Protein AF-A0AAE0FH92-F1 (afdb_monomer_lite)

pLDDT: mean 77.15, std 19.16, range [30.95, 97.44]

Foldseek 3Di:
DVQVPDDDDDPDADGLVVLCVVCVLLLLLLLLLLLCFLPRDDSQWHAPVSLVVLCVQLVLDDPQCHPVNLVVLQLVLLDDDVPDPPPPPPDPDDDDPPPDSGIDGSSSSLSSLLSSLCRSPVVVCVVPSSVSSSCCSPPRRVVGRPPPVVVVLVVLCPDPLNVVLCVVCVVLLCLLQQCLQCVVPVPDPRGQWHALVSQVVLQVLLVLDDPLHHSSNSSSLLSSLVSPVVVPDPDPPPCPDHSIGGSVSVSSSLLVSLCSVPVPPPDRSSRSSNVCCVRSNVSVSCVSVVVPPDD

Secondary structure (DSSP, 8-state):
-TTTS------SS--HHHHHHHTHHHHHHHHHHHHTTTTT--TT-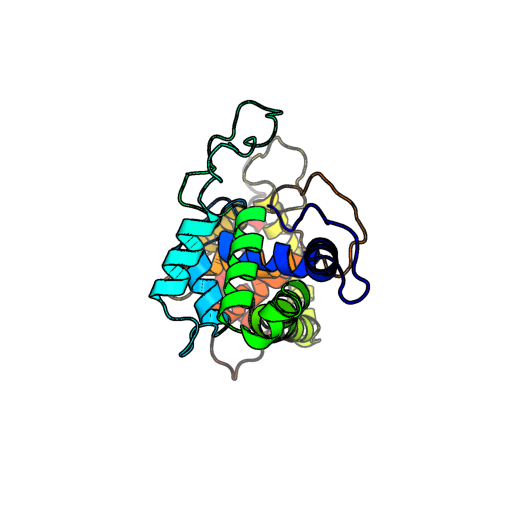B-HHHHHHHHHHTT--SSSS-HHHHHHHHHHHSSPPTT--------SSS------TTSB-HHHHHHHHHHHHHHH-HHHHTT-HHHHHHHIIIIIIHHHTT---HHHHHHHHTSHHHHHHHHHHHHHHHHHHHHHHTSS-TTS-----EEHHHHHHHHHHTT--SSSS-HHHHHHHHHHHHTTSTTS-----TT---SEE-HHHHHHHHHHHHHHH---TTS-HHHHHHHHHHHTTHHHHHHHHHTT---

Sequence (295 aa):
MTWMVGRGDDGVGGSGLECAQKHYKLLQETFRHYAAGPGGGSASTMSSQEFWKLIKDCALIDKKLTNIKVDLIFMEANRDPPGISRPKTPMTSKKEKDNPDSELVPEEYNEALLRIALERYPVIAKKSPAEAFEKLLEDDIEVHACKSNTGIFRAQLLDKGVQGVFRTNRKTLEKIFMYYCNADNPYAGKKTSMNCSAFATLLRDCRIIDGNLSEAVVQNIFVCVQNASEEDDDGDDPNGGEDEMVYTEFMEAIAAVSCYRQANPFISMANRLNHFLRTGMTAISDKVLKGKKGK

Organism: NCBI:txid36881

Radius of gyration: 22.46 Å; chains: 1; bounding box: 62×37×70 Å

Structure (mmCIF, N/CA/C/O backbone):
data_AF-A0AAE0FH92-F1
#
_entry.id   AF-A0AAE0FH92-F1
#
loop_
_atom_site.group_PDB
_atom_site.id
_atom_site.type_symbol
_atom_site.label_atom_id
_atom_site.label_alt_id
_atom_site.label_comp_id
_atom_site.label_asym_id
_atom_site.label_entity_id
_atom_site.label_seq_id
_atom_site.pdbx_PDB_ins_code
_atom_site.Cartn_x
_atom_site.Cartn_y
_atom_site.Cartn_z
_atom_site.occupancy
_atom_site.B_iso_or_equiv
_atom_site.auth_seq_id
_atom_site.auth_comp_id
_atom_site.auth_asym_id
_atom_site.auth_atom_id
_atom_site.pdbx_PDB_model_num
ATOM 1 N N . MET A 1 1 ? 26.892 4.308 -10.443 1.00 41.62 1 MET A N 1
ATOM 2 C CA . MET A 1 1 ? 27.043 5.764 -10.176 1.00 41.62 1 MET A CA 1
ATOM 3 C C . MET A 1 1 ? 27.694 6.597 -11.292 1.00 41.62 1 MET A C 1
ATOM 5 O O . MET A 1 1 ? 27.538 7.810 -11.269 1.00 41.62 1 MET A O 1
ATOM 9 N N . THR A 1 2 ? 28.338 6.019 -12.316 1.00 37.09 2 THR A N 1
ATOM 10 C CA . THR A 1 2 ? 28.967 6.789 -13.421 1.00 37.09 2 THR A CA 1
ATOM 11 C C . THR A 1 2 ? 27.985 7.548 -14.334 1.00 37.09 2 THR A C 1
ATOM 13 O O . THR A 1 2 ? 28.425 8.329 -15.165 1.00 37.09 2 THR A O 1
ATOM 16 N N . TRP A 1 3 ? 26.670 7.335 -14.191 1.00 46.88 3 TRP A N 1
ATOM 17 C CA . TRP A 1 3 ? 25.615 7.994 -14.980 1.00 46.88 3 TRP A CA 1
ATOM 18 C C . TRP A 1 3 ? 24.865 9.106 -14.220 1.00 46.88 3 TRP A C 1
ATOM 20 O O . TRP A 1 3 ? 24.136 9.869 -14.842 1.00 46.88 3 TRP A O 1
ATOM 30 N N . MET A 1 4 ? 25.055 9.220 -12.896 1.00 43.75 4 MET A N 1
ATOM 31 C CA . MET A 1 4 ? 24.523 10.338 -12.093 1.00 43.75 4 MET A CA 1
ATOM 32 C C . MET A 1 4 ? 25.431 11.572 -12.148 1.00 43.75 4 MET A C 1
ATOM 34 O O . MET A 1 4 ? 24.984 12.686 -11.902 1.00 43.75 4 MET A O 1
ATOM 38 N N . VAL A 1 5 ? 26.708 11.387 -12.492 1.00 39.78 5 VAL A N 1
ATOM 39 C CA . VAL A 1 5 ? 27.634 12.490 -12.751 1.00 39.78 5 VAL A CA 1
ATOM 40 C C . VAL A 1 5 ? 27.649 12.703 -14.256 1.00 39.78 5 VAL A C 1
ATOM 42 O O . VAL A 1 5 ? 28.364 12.011 -14.980 1.00 39.78 5 VAL A O 1
ATOM 45 N N . GLY A 1 6 ? 26.795 13.612 -14.725 1.00 36.78 6 GLY A N 1
ATOM 46 C CA . GLY A 1 6 ? 26.722 13.987 -16.130 1.00 36.78 6 GLY A CA 1
ATOM 47 C C . GLY A 1 6 ? 28.110 14.306 -16.683 1.00 36.78 6 GLY A C 1
ATOM 48 O O . GLY A 1 6 ? 28.808 15.188 -16.181 1.00 36.78 6 GLY A O 1
ATOM 49 N N . ARG A 1 7 ? 28.515 13.591 -17.734 1.00 36.31 7 ARG A N 1
ATOM 50 C CA . ARG A 1 7 ? 29.438 14.171 -18.704 1.00 36.31 7 ARG A CA 1
ATOM 51 C C . ARG A 1 7 ? 28.572 14.979 -19.657 1.00 36.31 7 ARG A C 1
ATOM 53 O O . ARG A 1 7 ? 27.704 14.413 -20.309 1.00 36.31 7 ARG A O 1
ATOM 60 N N . GLY A 1 8 ? 28.760 16.295 -19.616 1.00 42.22 8 GLY A N 1
ATOM 61 C CA . GLY A 1 8 ? 28.188 17.211 -20.595 1.00 42.22 8 GLY A CA 1
ATOM 62 C C . GLY A 1 8 ? 28.684 16.903 -22.008 1.00 42.22 8 GLY A C 1
ATOM 63 O O . GLY A 1 8 ? 29.701 16.224 -22.162 1.00 42.22 8 GLY A O 1
ATOM 64 N N . ASP A 1 9 ? 27.948 17.460 -22.973 1.00 43.94 9 ASP A N 1
ATOM 65 C CA . ASP A 1 9 ? 27.942 17.156 -24.412 1.00 43.94 9 ASP A CA 1
ATOM 66 C C . ASP A 1 9 ? 27.430 15.729 -24.664 1.00 43.94 9 ASP A C 1
ATOM 68 O O . ASP A 1 9 ? 28.081 14.752 -24.325 1.00 43.94 9 ASP A O 1
ATOM 72 N N . ASP A 1 10 ? 26.184 15.518 -25.096 1.00 37.28 10 ASP A N 1
ATOM 73 C CA . ASP A 1 10 ? 25.649 15.969 -26.379 1.00 37.28 10 ASP A CA 1
ATOM 74 C C . ASP A 1 10 ? 24.140 16.250 -26.270 1.00 37.28 10 ASP A C 1
ATOM 76 O O . ASP A 1 10 ? 23.383 15.455 -25.714 1.00 37.28 10 ASP A O 1
ATOM 80 N N . GLY A 1 11 ? 23.678 17.379 -26.808 1.00 41.31 11 GLY A N 1
ATOM 81 C CA . GLY A 1 11 ? 22.258 17.728 -26.815 1.00 41.31 11 GLY A CA 1
ATOM 82 C C . GLY A 1 11 ? 21.410 16.686 -27.548 1.00 41.31 11 GLY A C 1
ATOM 83 O O . GLY A 1 11 ? 21.428 16.660 -28.773 1.00 41.31 11 GLY A O 1
ATOM 84 N N . VAL A 1 12 ? 20.703 15.845 -26.783 1.00 41.19 12 VAL A N 1
ATOM 85 C CA . VAL A 1 12 ? 19.377 15.221 -26.993 1.00 41.19 12 VAL A CA 1
ATOM 86 C C . VAL A 1 12 ? 19.222 14.158 -25.889 1.00 41.19 12 VAL A C 1
ATOM 88 O O . VAL A 1 12 ? 19.862 13.113 -25.936 1.00 41.19 12 VAL A O 1
ATOM 91 N N . GLY A 1 13 ? 18.374 14.432 -24.893 1.00 41.78 13 GLY A N 1
ATOM 92 C CA . GLY A 1 13 ? 18.022 13.495 -23.817 1.00 41.78 13 GLY A CA 1
ATOM 93 C C . GLY A 1 13 ? 18.417 14.016 -22.437 1.00 41.78 13 GLY A C 1
ATOM 94 O O . GLY A 1 13 ? 19.596 14.225 -22.166 1.00 41.78 13 GLY A O 1
ATOM 95 N N . GLY A 1 14 ? 17.423 14.246 -21.577 1.00 53.41 14 GLY A N 1
ATOM 96 C CA . GLY A 1 14 ? 17.652 14.640 -20.189 1.00 53.41 14 GLY A CA 1
ATOM 97 C C . GLY A 1 14 ? 18.512 13.618 -19.447 1.00 53.41 14 GLY A C 1
ATOM 98 O O . GLY A 1 14 ? 18.537 12.429 -19.785 1.00 53.41 14 GLY A O 1
ATOM 99 N N . SER A 1 15 ? 19.263 14.075 -18.448 1.00 68.69 15 SER A N 1
ATOM 100 C CA . SER A 1 15 ? 20.107 13.170 -17.665 1.00 68.69 15 SER A CA 1
ATOM 101 C C . SER A 1 15 ? 19.239 12.169 -16.892 1.00 68.69 15 SER A C 1
ATOM 103 O O . SER A 1 15 ? 18.110 12.468 -16.507 1.00 68.69 15 SER A O 1
ATOM 105 N N . GLY A 1 16 ? 19.754 10.969 -16.604 1.00 64.75 16 GLY A N 1
ATOM 106 C CA . GLY A 1 16 ? 19.008 9.994 -15.794 1.00 64.75 16 GLY A CA 1
ATOM 107 C C . GLY A 1 16 ? 18.616 10.527 -14.402 1.00 64.75 16 GLY A C 1
ATOM 108 O O . GLY A 1 16 ? 17.656 10.042 -13.810 1.00 64.75 16 GLY A O 1
ATOM 109 N N . LEU A 1 17 ? 19.320 11.552 -13.907 1.00 69.62 17 LEU A N 1
ATOM 110 C CA . LEU A 1 17 ? 18.981 12.270 -12.681 1.00 69.62 17 LEU A CA 1
ATOM 111 C C . LEU A 1 17 ? 17.703 13.110 -12.836 1.00 69.62 17 LEU A C 1
ATOM 113 O O . LEU A 1 17 ? 16.863 13.093 -11.944 1.00 69.62 17 LEU A O 1
ATOM 117 N N . GLU A 1 18 ? 17.528 13.794 -13.969 1.00 75.88 18 GLU A N 1
ATOM 118 C CA . GLU A 1 18 ? 16.318 14.578 -14.263 1.00 75.88 18 GLU A CA 1
ATOM 119 C C . GLU A 1 18 ? 15.088 13.670 -14.365 1.00 75.88 18 GLU A C 1
ATOM 121 O O . GLU A 1 18 ? 14.038 13.990 -13.814 1.00 75.88 18 GLU A O 1
ATOM 126 N N . CYS A 1 19 ? 15.231 12.494 -14.987 1.00 79.50 19 CYS A N 1
ATOM 127 C CA . CYS A 1 19 ? 14.171 11.484 -15.021 1.00 79.50 19 CYS A CA 1
ATOM 128 C C . CYS A 1 19 ? 13.810 10.991 -13.609 1.00 79.50 19 CYS A C 1
ATOM 130 O O . CYS A 1 19 ? 12.634 10.920 -13.259 1.00 79.50 19 CYS A O 1
ATOM 132 N N . ALA A 1 20 ? 14.805 10.667 -12.776 1.00 77.62 20 ALA A N 1
ATOM 133 C CA . ALA A 1 20 ? 14.556 10.228 -11.403 1.00 77.62 20 ALA A CA 1
ATOM 134 C C . ALA A 1 20 ? 13.891 11.326 -10.553 1.00 77.62 20 ALA A C 1
ATOM 136 O O . ALA A 1 20 ? 13.015 11.028 -9.749 1.00 77.62 20 ALA A O 1
ATOM 137 N N . GLN A 1 21 ? 14.263 12.594 -10.758 1.00 80.31 21 GLN A N 1
ATOM 138 C CA . GLN A 1 21 ? 13.626 13.740 -10.104 1.00 80.31 21 GLN A CA 1
ATOM 139 C C . GLN A 1 21 ? 12.177 13.927 -10.564 1.00 80.31 21 GLN A C 1
ATOM 141 O O . GLN A 1 21 ? 11.297 14.107 -9.725 1.00 80.31 21 GLN A O 1
ATOM 146 N N . LYS A 1 22 ? 11.913 13.832 -11.874 1.00 86.19 22 LYS A N 1
ATOM 147 C CA . LYS A 1 22 ? 10.559 13.927 -12.444 1.00 86.19 22 LYS A CA 1
ATOM 148 C C . LYS A 1 22 ? 9.612 12.891 -11.827 1.00 86.19 22 LYS A C 1
ATOM 150 O O . LYS A 1 22 ? 8.471 13.220 -11.524 1.00 86.19 22 LYS A O 1
ATOM 155 N N . HIS A 1 23 ? 10.091 11.666 -11.609 1.00 87.19 23 HIS A N 1
ATOM 156 C CA . HIS A 1 23 ? 9.297 10.555 -11.072 1.00 87.19 23 HIS A CA 1
ATOM 157 C C . HIS A 1 23 ? 9.580 10.254 -9.590 1.00 87.19 23 HIS A C 1
ATOM 159 O O . HIS A 1 23 ? 9.289 9.154 -9.120 1.00 87.19 23 HIS A O 1
ATOM 165 N N . TYR A 1 24 ? 10.135 11.212 -8.839 1.00 84.44 24 TYR A N 1
ATOM 166 C CA . TYR A 1 24 ? 10.575 10.993 -7.458 1.00 84.44 24 TYR A CA 1
ATOM 167 C C . TYR A 1 24 ? 9.458 10.449 -6.554 1.00 84.44 24 TYR A C 1
ATOM 169 O O . TYR A 1 24 ? 9.681 9.472 -5.842 1.00 84.44 24 TYR A O 1
ATOM 177 N N . LYS A 1 25 ? 8.247 11.023 -6.643 1.00 80.06 25 LYS A N 1
ATOM 178 C CA . LYS A 1 25 ? 7.082 10.577 -5.858 1.00 80.06 25 LYS A CA 1
ATOM 179 C C . LYS A 1 25 ? 6.727 9.115 -6.139 1.00 80.06 25 LYS A C 1
ATOM 181 O O . LYS A 1 25 ? 6.715 8.302 -5.222 1.00 80.06 25 LYS A O 1
ATOM 186 N N . LEU A 1 26 ? 6.566 8.752 -7.416 1.00 85.25 26 LEU A N 1
ATOM 187 C CA . LEU A 1 26 ? 6.280 7.374 -7.832 1.00 85.25 26 LEU A CA 1
ATOM 188 C C . LEU A 1 26 ? 7.341 6.392 -7.313 1.00 85.25 26 LEU A C 1
ATOM 190 O O . LEU A 1 26 ? 7.012 5.322 -6.800 1.00 85.25 26 LEU A O 1
ATOM 194 N N . LEU A 1 27 ? 8.624 6.745 -7.432 1.00 89.62 27 LEU A N 1
ATOM 195 C CA . LEU A 1 27 ? 9.729 5.915 -6.950 1.00 89.62 27 LEU A CA 1
ATOM 196 C C . LEU A 1 27 ? 9.676 5.728 -5.427 1.00 89.62 27 LEU A C 1
ATOM 198 O O . LEU A 1 27 ? 9.839 4.607 -4.947 1.00 89.62 27 LEU A O 1
ATOM 202 N N . GLN A 1 28 ? 9.407 6.795 -4.675 1.00 84.44 28 GLN A N 1
ATOM 203 C CA . GLN A 1 28 ? 9.314 6.765 -3.216 1.00 84.44 28 GLN A CA 1
ATOM 204 C C . GLN A 1 28 ? 8.112 5.945 -2.729 1.00 84.44 28 GLN A C 1
ATOM 206 O O . GLN A 1 28 ? 8.265 5.078 -1.867 1.00 84.44 28 GLN A O 1
ATOM 211 N N . GLU A 1 29 ? 6.928 6.179 -3.293 1.00 80.44 29 GLU A N 1
ATOM 212 C CA . GLU A 1 29 ? 5.686 5.494 -2.922 1.00 80.44 29 GLU A CA 1
ATOM 213 C C . GLU A 1 29 ? 5.753 3.998 -3.229 1.00 80.44 29 GLU A C 1
ATOM 215 O O . GLU A 1 29 ? 5.397 3.166 -2.389 1.00 80.44 29 GLU A O 1
ATOM 220 N N . THR A 1 30 ? 6.254 3.641 -4.415 1.00 87.44 30 THR A N 1
ATOM 221 C CA . THR A 1 30 ? 6.426 2.237 -4.805 1.00 87.44 30 THR A CA 1
ATOM 222 C C . THR A 1 30 ? 7.472 1.552 -3.939 1.00 87.44 30 THR A C 1
ATOM 224 O O . THR A 1 30 ? 7.217 0.452 -3.450 1.00 87.44 30 THR A O 1
ATOM 227 N N . PHE A 1 31 ? 8.604 2.205 -3.660 1.00 88.38 31 PHE A N 1
ATOM 228 C CA . PHE A 1 31 ? 9.597 1.660 -2.740 1.00 88.38 31 PHE A CA 1
ATOM 229 C C . PHE A 1 31 ? 8.978 1.372 -1.370 1.00 88.38 31 PHE A C 1
ATOM 231 O O . PHE A 1 31 ? 8.994 0.223 -0.937 1.00 88.38 31 PHE A O 1
ATOM 238 N N . ARG A 1 32 ? 8.358 2.375 -0.733 1.00 81.00 32 ARG A N 1
ATOM 239 C CA . ARG A 1 32 ? 7.725 2.239 0.590 1.00 81.00 32 ARG A CA 1
ATOM 240 C C . ARG A 1 32 ? 6.665 1.141 0.609 1.00 81.00 32 ARG A C 1
ATOM 242 O O . ARG A 1 32 ? 6.646 0.327 1.528 1.00 81.00 32 ARG A O 1
ATOM 249 N N . HIS A 1 33 ? 5.806 1.081 -0.410 1.00 80.38 33 HIS A N 1
ATOM 250 C CA . HIS A 1 33 ? 4.740 0.081 -0.484 1.00 80.38 33 HIS A CA 1
ATOM 251 C C . HIS A 1 33 ? 5.278 -1.350 -0.479 1.00 80.38 33 HIS A C 1
ATOM 253 O O . HIS A 1 33 ? 4.751 -2.218 0.221 1.00 80.38 33 HIS A O 1
ATOM 259 N N . TYR A 1 34 ? 6.313 -1.609 -1.277 1.00 85.06 34 TYR A N 1
ATOM 260 C CA . TYR A 1 34 ? 6.871 -2.949 -1.397 1.00 85.06 34 TYR A CA 1
ATOM 261 C C . TYR A 1 34 ? 7.843 -3.274 -0.254 1.00 85.06 34 TYR A C 1
ATOM 263 O O . TYR A 1 34 ? 7.818 -4.410 0.209 1.00 85.06 34 TYR A O 1
ATOM 271 N N . ALA A 1 35 ? 8.601 -2.297 0.254 1.00 84.25 35 ALA A N 1
ATOM 272 C CA . ALA A 1 35 ? 9.525 -2.428 1.387 1.00 84.25 35 ALA A CA 1
ATOM 273 C C . ALA A 1 35 ? 8.827 -2.643 2.743 1.00 84.25 35 ALA A C 1
ATOM 275 O O . ALA A 1 35 ? 9.403 -3.225 3.652 1.00 84.25 35 ALA A O 1
ATOM 276 N N . ALA A 1 36 ? 7.576 -2.199 2.903 1.00 73.94 36 ALA A N 1
ATOM 277 C CA . ALA A 1 36 ? 6.862 -2.335 4.176 1.00 73.94 36 ALA A CA 1
ATOM 278 C C . ALA A 1 36 ? 6.521 -3.793 4.555 1.00 73.94 36 ALA A C 1
ATOM 280 O O . ALA A 1 36 ? 6.246 -4.069 5.725 1.00 73.94 36 ALA A O 1
ATOM 281 N N . GLY A 1 37 ? 6.550 -4.722 3.591 1.00 59.50 37 GLY A N 1
ATOM 282 C CA . GLY A 1 37 ? 6.389 -6.160 3.801 1.00 59.50 37 GLY A CA 1
ATOM 283 C C . GLY A 1 37 ? 5.097 -6.611 4.518 1.00 59.50 37 GLY A C 1
ATOM 284 O O . GLY A 1 37 ? 4.341 -5.837 5.090 1.00 59.50 37 GLY A O 1
ATOM 285 N N . PRO A 1 38 ? 4.785 -7.917 4.517 1.00 47.03 38 PRO A N 1
ATOM 286 C CA . PRO A 1 38 ? 3.743 -8.500 5.371 1.00 47.03 38 PRO A CA 1
ATOM 287 C C . PRO A 1 38 ? 4.179 -8.699 6.842 1.00 47.03 38 PRO A C 1
ATOM 289 O O . PRO A 1 38 ? 3.418 -9.266 7.630 1.00 47.03 38 PRO A O 1
ATOM 292 N N . GLY A 1 39 ? 5.421 -8.334 7.189 1.00 46.56 39 GLY A N 1
ATOM 293 C CA . GLY A 1 39 ? 6.073 -8.644 8.467 1.00 46.56 39 GLY A CA 1
ATOM 294 C C . GLY A 1 39 ? 6.334 -7.451 9.390 1.00 46.56 39 GLY A C 1
ATOM 295 O O . GLY A 1 39 ? 6.859 -7.665 10.479 1.00 46.56 39 GLY A O 1
ATOM 296 N N . GLY A 1 40 ? 5.963 -6.225 9.006 1.00 44.91 40 GLY A N 1
ATOM 297 C CA . GLY A 1 40 ? 6.244 -5.018 9.796 1.00 44.91 40 GLY A CA 1
ATOM 298 C C . GLY A 1 40 ? 7.737 -4.702 9.911 1.00 44.91 40 GLY A C 1
ATOM 299 O O . GLY A 1 40 ? 8.194 -4.305 10.982 1.00 44.91 40 GLY A O 1
ATOM 300 N N . GLY A 1 41 ? 8.491 -4.948 8.835 1.00 51.34 41 GLY A N 1
ATOM 301 C CA . GLY A 1 41 ? 9.883 -4.519 8.716 1.00 51.34 41 GLY A CA 1
ATOM 302 C C . GLY A 1 41 ? 9.990 -3.000 8.571 1.00 51.34 41 GLY A C 1
ATOM 303 O O . GLY A 1 41 ? 8.991 -2.313 8.359 1.00 51.34 41 GLY A O 1
ATOM 304 N N . SER A 1 42 ? 11.204 -2.470 8.709 1.00 57.38 42 SER A N 1
ATOM 305 C CA . SER A 1 42 ? 11.460 -1.052 8.465 1.00 57.38 42 SER A CA 1
ATOM 306 C C . SER A 1 42 ? 11.222 -0.749 6.984 1.00 57.38 42 SER A C 1
ATOM 308 O O . SER A 1 42 ? 11.887 -1.338 6.139 1.00 57.38 42 SER A O 1
ATOM 310 N N . ALA A 1 43 ? 10.336 0.197 6.648 1.00 69.44 43 ALA A N 1
ATOM 311 C CA . ALA A 1 43 ? 10.089 0.643 5.266 1.00 69.44 43 ALA A CA 1
ATOM 312 C C . ALA A 1 43 ? 11.287 1.401 4.637 1.00 69.44 43 ALA A C 1
ATOM 314 O O . ALA A 1 43 ? 11.146 2.101 3.633 1.00 69.44 43 ALA A O 1
ATOM 315 N N . SER A 1 44 ? 12.466 1.291 5.253 1.00 75.81 44 SER A N 1
ATOM 316 C CA . SER A 1 44 ? 13.731 1.895 4.845 1.00 75.81 44 SER A CA 1
ATOM 317 C C . SER A 1 44 ? 14.555 1.010 3.906 1.00 75.81 44 SER A C 1
ATOM 319 O O . SER A 1 44 ? 15.432 1.531 3.218 1.00 75.81 44 SER A O 1
ATOM 321 N N . THR A 1 45 ? 14.310 -0.304 3.878 1.00 84.69 45 THR A N 1
ATOM 322 C CA . THR A 1 45 ? 15.043 -1.282 3.058 1.00 84.69 45 THR A CA 1
ATOM 323 C C . THR A 1 45 ? 14.084 -2.284 2.417 1.00 84.69 45 THR A C 1
ATOM 325 O O . THR A 1 45 ? 13.011 -2.552 2.945 1.00 84.69 45 THR A O 1
ATOM 328 N N . MET A 1 46 ? 14.447 -2.826 1.252 1.00 86.69 46 MET A N 1
ATOM 329 C CA . MET A 1 46 ? 13.622 -3.768 0.493 1.00 86.69 46 MET A CA 1
ATOM 330 C C . MET A 1 46 ? 14.353 -5.094 0.276 1.00 86.69 46 MET A C 1
ATOM 332 O O . MET A 1 46 ? 15.374 -5.168 -0.412 1.00 86.69 46 MET A O 1
ATOM 336 N N . SER A 1 47 ? 13.797 -6.173 0.810 1.00 88.38 47 SER A N 1
ATOM 337 C CA . SER A 1 47 ? 14.311 -7.529 0.626 1.00 88.38 47 SER A CA 1
ATOM 338 C C . SER A 1 47 ? 14.124 -8.051 -0.802 1.00 88.38 47 SER A C 1
ATOM 340 O O . SER A 1 47 ? 13.310 -7.560 -1.590 1.00 88.38 47 SER A O 1
ATOM 342 N N . SER A 1 48 ? 14.841 -9.129 -1.136 1.00 87.88 48 SER A N 1
ATOM 343 C CA . SER A 1 48 ? 14.684 -9.804 -2.433 1.00 87.88 48 SER A CA 1
ATOM 344 C C . SER A 1 48 ? 13.242 -10.255 -2.689 1.00 87.88 48 SER A C 1
ATOM 346 O O . SER A 1 48 ? 12.752 -10.155 -3.810 1.00 87.88 48 SER A O 1
ATOM 348 N N . GLN A 1 49 ? 12.534 -10.713 -1.652 1.00 85.44 49 GLN A N 1
ATOM 349 C CA . GLN A 1 49 ? 11.159 -11.196 -1.736 1.00 85.44 49 GLN A CA 1
ATOM 350 C C . GLN A 1 49 ? 10.179 -10.058 -2.038 1.00 85.44 49 GLN A C 1
ATOM 352 O O . GLN A 1 49 ? 9.244 -10.242 -2.820 1.00 85.44 49 GLN A O 1
ATOM 357 N N . GLU A 1 50 ? 10.399 -8.892 -1.439 1.00 88.94 50 GLU A N 1
ATOM 358 C CA . GLU A 1 50 ? 9.598 -7.683 -1.644 1.00 88.94 50 GLU A CA 1
ATOM 359 C C . GLU A 1 50 ? 9.825 -7.089 -3.029 1.00 88.94 50 GLU A C 1
ATOM 361 O O . GLU A 1 50 ? 8.859 -6.818 -3.745 1.00 88.94 50 GLU A O 1
ATOM 366 N N . PHE A 1 51 ? 11.083 -7.016 -3.467 1.00 92.31 51 PHE A N 1
ATOM 367 C CA . PHE A 1 51 ? 11.408 -6.629 -4.834 1.00 92.31 51 PHE A CA 1
ATOM 368 C C . PHE A 1 51 ? 10.751 -7.580 -5.841 1.00 92.31 51 PHE A C 1
ATOM 370 O O . PHE A 1 51 ? 10.075 -7.151 -6.773 1.00 92.31 51 PHE A O 1
ATOM 377 N N . TRP A 1 52 ? 10.828 -8.893 -5.605 1.00 87.88 52 TRP A N 1
ATOM 378 C CA . TRP A 1 52 ? 10.151 -9.900 -6.423 1.00 87.88 52 TRP A CA 1
ATOM 379 C C . TRP A 1 52 ? 8.630 -9.738 -6.486 1.00 87.88 52 TRP A C 1
ATOM 381 O O . TRP A 1 52 ? 8.018 -10.101 -7.496 1.00 87.88 52 TRP A O 1
ATOM 391 N N . LYS A 1 53 ? 8.007 -9.220 -5.426 1.00 86.12 53 LYS A N 1
ATOM 392 C CA . LYS A 1 53 ? 6.576 -8.914 -5.413 1.00 86.12 53 LYS A CA 1
ATOM 393 C C . LYS A 1 53 ? 6.264 -7.771 -6.383 1.00 86.12 53 LYS A C 1
ATOM 395 O O . LYS A 1 53 ? 5.381 -7.950 -7.218 1.00 86.12 53 LYS A O 1
ATOM 400 N N . LEU A 1 54 ? 7.041 -6.683 -6.365 1.00 91.19 54 LEU A N 1
ATOM 401 C CA . LEU A 1 54 ? 6.925 -5.590 -7.341 1.00 91.19 54 LEU A CA 1
ATOM 402 C C . LEU A 1 54 ? 7.054 -6.106 -8.779 1.00 91.19 54 LEU A C 1
ATOM 404 O O . LEU A 1 54 ? 6.204 -5.816 -9.620 1.00 91.19 54 LEU A O 1
ATOM 408 N N . ILE A 1 55 ? 8.081 -6.920 -9.055 1.00 91.81 55 ILE A N 1
ATOM 409 C CA . ILE A 1 55 ? 8.327 -7.476 -10.396 1.00 91.81 55 ILE A CA 1
ATOM 410 C C . ILE A 1 55 ? 7.121 -8.267 -10.917 1.00 91.81 55 ILE A C 1
ATOM 412 O O . ILE A 1 55 ? 6.788 -8.190 -12.104 1.00 91.81 55 ILE A O 1
ATOM 416 N N . LYS A 1 56 ? 6.463 -9.031 -10.040 1.00 83.69 56 LYS A N 1
ATOM 417 C CA . LYS A 1 56 ? 5.279 -9.825 -10.387 1.00 83.69 56 LYS A CA 1
ATOM 418 C C . LYS A 1 56 ? 4.042 -8.959 -10.578 1.00 83.69 56 LYS A C 1
ATOM 420 O O . LYS A 1 56 ? 3.356 -9.136 -11.582 1.00 83.69 56 LYS A O 1
ATOM 425 N N . ASP A 1 57 ? 3.781 -8.036 -9.658 1.00 83.94 57 ASP A N 1
ATOM 426 C CA . ASP A 1 57 ? 2.615 -7.149 -9.715 1.00 83.94 57 ASP A CA 1
ATOM 427 C C . ASP A 1 57 ? 2.655 -6.255 -10.964 1.00 83.94 57 ASP A C 1
ATOM 429 O O . ASP A 1 57 ? 1.632 -6.056 -11.621 1.00 83.94 57 ASP A O 1
ATOM 433 N N . CYS A 1 58 ? 3.856 -5.822 -11.360 1.00 87.25 58 CYS A N 1
ATOM 434 C CA . CYS A 1 58 ? 4.088 -5.035 -12.570 1.00 87.25 58 CYS A CA 1
ATOM 435 C C . CYS A 1 58 ? 4.226 -5.868 -13.853 1.00 87.25 58 CYS A C 1
ATOM 437 O O . CYS A 1 58 ? 4.496 -5.320 -14.917 1.00 87.25 58 CYS A O 1
ATOM 439 N N . ALA A 1 59 ? 4.064 -7.195 -13.776 1.00 84.06 59 ALA A N 1
ATOM 440 C CA . ALA A 1 59 ? 4.189 -8.111 -14.913 1.00 84.06 59 ALA A CA 1
ATOM 441 C C . ALA A 1 59 ? 5.484 -7.903 -15.736 1.00 84.06 59 ALA A C 1
ATOM 443 O O . ALA A 1 59 ? 5.490 -7.968 -16.970 1.00 84.06 59 ALA A O 1
ATOM 444 N N . LEU A 1 60 ? 6.603 -7.657 -15.048 1.00 87.19 60 LEU A N 1
ATOM 445 C CA . LEU A 1 60 ? 7.864 -7.273 -15.691 1.00 87.19 60 LEU A CA 1
ATOM 446 C C . LEU A 1 60 ? 8.615 -8.452 -16.323 1.00 87.19 60 LEU A C 1
ATOM 448 O O . LEU A 1 60 ? 9.453 -8.238 -17.201 1.00 87.19 60 LEU A O 1
ATOM 452 N N . ILE A 1 61 ? 8.305 -9.689 -15.923 1.00 87.25 61 ILE A N 1
ATOM 453 C CA . ILE A 1 61 ? 8.930 -10.895 -16.480 1.00 87.25 61 ILE A CA 1
ATOM 454 C C . ILE A 1 61 ? 8.458 -11.139 -17.912 1.00 87.25 61 ILE A C 1
ATOM 456 O O . ILE A 1 61 ? 7.266 -11.283 -18.182 1.00 87.25 61 ILE A O 1
ATOM 460 N N . ASP A 1 62 ? 9.415 -11.281 -18.825 1.00 82.19 62 ASP A N 1
ATOM 461 C CA . ASP A 1 62 ? 9.162 -11.662 -20.209 1.00 82.19 62 ASP A CA 1
ATOM 462 C C . ASP A 1 62 ? 10.311 -12.521 -20.780 1.00 82.19 62 ASP A C 1
ATOM 464 O O . ASP A 1 62 ? 11.159 -13.049 -20.057 1.00 82.19 62 ASP A O 1
ATOM 468 N N . LYS A 1 63 ? 10.340 -12.705 -22.108 1.00 79.75 63 LYS A N 1
ATOM 469 C CA . LYS A 1 63 ? 11.404 -13.473 -22.782 1.00 79.75 63 LYS A CA 1
ATOM 470 C C . LYS A 1 63 ? 12.790 -12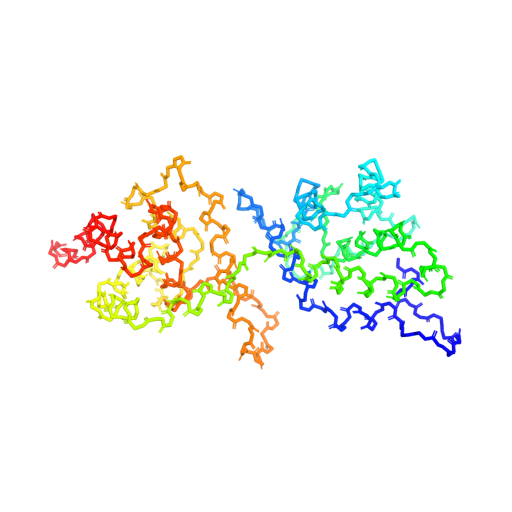.824 -22.661 1.00 79.75 63 LYS A C 1
ATOM 472 O O . LYS A 1 63 ? 13.788 -13.511 -22.864 1.00 79.75 63 LYS A O 1
ATOM 477 N N . LYS A 1 64 ? 12.862 -11.517 -22.405 1.00 80.44 64 LYS A N 1
ATOM 478 C CA . LYS A 1 64 ? 14.101 -10.743 -22.286 1.00 80.44 64 LYS A CA 1
ATOM 479 C C . LYS A 1 64 ? 14.527 -10.619 -20.828 1.00 80.44 64 LYS A C 1
ATOM 481 O O . LYS A 1 64 ? 15.689 -10.902 -20.540 1.00 80.44 64 LYS A O 1
ATOM 486 N N . LEU A 1 65 ? 13.614 -10.250 -19.931 1.00 85.69 65 LEU A N 1
ATOM 487 C CA . LEU A 1 65 ? 13.806 -10.145 -18.488 1.00 85.69 65 LEU A CA 1
ATOM 488 C C . LEU A 1 65 ? 13.337 -11.435 -17.803 1.00 85.69 65 LEU A C 1
ATOM 490 O O . LEU A 1 65 ? 12.212 -11.560 -17.328 1.00 85.69 65 LEU A O 1
ATOM 494 N N . THR A 1 66 ? 14.223 -12.427 -17.787 1.00 87.50 66 THR A N 1
ATOM 495 C CA . THR A 1 66 ? 13.973 -13.725 -17.142 1.00 87.50 66 THR A CA 1
ATOM 496 C C . THR A 1 66 ? 14.156 -13.655 -15.627 1.00 87.50 66 THR A C 1
ATOM 498 O O . THR A 1 66 ? 14.871 -12.780 -15.145 1.00 87.50 66 THR A O 1
ATOM 501 N N . ASN A 1 67 ? 13.653 -14.651 -14.887 1.00 85.69 67 ASN A N 1
ATOM 502 C CA . ASN A 1 67 ? 13.806 -14.672 -13.430 1.00 85.69 67 ASN A CA 1
ATOM 503 C C . ASN A 1 67 ? 15.265 -14.595 -12.957 1.00 85.69 67 ASN A C 1
ATOM 505 O O . ASN A 1 67 ? 15.596 -13.787 -12.100 1.00 85.69 67 ASN A O 1
ATOM 509 N N . ILE A 1 68 ? 16.153 -15.348 -13.613 1.00 85.56 68 ILE A N 1
ATOM 510 C CA . ILE A 1 68 ? 17.590 -15.348 -13.309 1.00 85.56 68 ILE A CA 1
ATOM 511 C C . ILE A 1 68 ? 18.188 -13.943 -13.460 1.00 85.56 68 ILE A C 1
ATOM 513 O O . ILE A 1 68 ? 19.045 -13.539 -12.682 1.00 85.56 68 ILE A O 1
ATOM 517 N N . LYS A 1 69 ? 17.733 -13.176 -14.458 1.00 90.25 69 LYS A N 1
ATOM 518 C CA . LYS A 1 69 ? 18.211 -11.805 -14.663 1.00 90.25 69 LYS A CA 1
ATOM 519 C C . LYS A 1 69 ? 17.739 -10.867 -13.562 1.00 90.25 69 LYS A C 1
ATOM 521 O O . LYS A 1 69 ? 18.508 -10.001 -13.175 1.00 90.25 69 LYS A O 1
ATOM 526 N N . VAL A 1 70 ? 16.521 -11.040 -13.054 1.00 92.12 70 VAL A N 1
ATOM 527 C CA . VAL A 1 70 ? 16.017 -10.246 -11.925 1.00 92.12 70 VAL A CA 1
ATOM 528 C C . VAL A 1 70 ? 16.855 -10.504 -10.674 1.00 92.12 70 VAL A C 1
ATOM 530 O O . VAL A 1 70 ? 17.299 -9.547 -10.047 1.00 92.12 70 VAL A O 1
ATOM 533 N N . ASP A 1 71 ? 17.163 -11.769 -10.373 1.00 88.62 71 ASP A N 1
ATOM 534 C CA . ASP A 1 71 ? 18.039 -12.121 -9.247 1.00 88.62 71 ASP A CA 1
ATOM 535 C C . ASP A 1 71 ? 19.443 -11.520 -9.410 1.00 88.62 71 ASP A C 1
ATOM 537 O O . ASP A 1 71 ? 19.999 -10.951 -8.471 1.00 88.62 71 ASP A O 1
ATOM 541 N N . LEU A 1 72 ? 20.012 -11.597 -10.620 1.00 90.12 72 LEU A N 1
ATOM 542 C CA . LEU A 1 72 ? 21.296 -10.965 -10.932 1.00 90.12 72 LEU A CA 1
ATOM 543 C C . LEU A 1 72 ? 21.233 -9.447 -10.749 1.00 90.12 72 LEU A C 1
ATOM 545 O O . LEU A 1 72 ? 22.131 -8.880 -10.142 1.00 90.12 72 LEU A O 1
ATOM 549 N N . ILE A 1 73 ? 20.180 -8.785 -11.229 1.00 93.81 73 ILE A N 1
ATOM 550 C CA . ILE A 1 73 ? 20.011 -7.337 -11.077 1.00 93.81 73 ILE A CA 1
ATOM 551 C C . ILE A 1 73 ? 19.942 -6.947 -9.602 1.00 93.81 73 ILE A C 1
ATOM 553 O O . ILE A 1 73 ? 20.636 -6.012 -9.214 1.00 93.81 73 ILE A O 1
ATOM 557 N N . PHE A 1 74 ? 19.163 -7.669 -8.793 1.00 92.12 74 PHE A N 1
ATOM 558 C CA . PHE A 1 74 ? 19.074 -7.429 -7.353 1.00 92.12 74 PHE A CA 1
ATOM 559 C C . PHE A 1 74 ? 20.455 -7.533 -6.695 1.00 92.12 74 PHE A C 1
ATOM 561 O O . PHE A 1 74 ? 20.896 -6.606 -6.020 1.00 92.12 74 PHE A O 1
ATOM 568 N N . MET A 1 75 ? 21.178 -8.628 -6.957 1.00 88.56 75 MET A N 1
ATOM 569 C CA . MET A 1 75 ? 22.523 -8.833 -6.412 1.00 88.56 75 MET A CA 1
ATOM 570 C C . MET A 1 75 ? 23.508 -7.752 -6.862 1.00 88.56 75 MET A C 1
ATOM 572 O O . MET A 1 75 ? 24.325 -7.306 -6.067 1.00 88.56 75 MET A O 1
ATOM 576 N N . GLU A 1 76 ? 23.466 -7.339 -8.129 1.00 88.06 76 GLU A N 1
ATOM 577 C CA . GLU A 1 76 ? 24.381 -6.320 -8.644 1.00 88.06 76 GLU A CA 1
ATOM 578 C C . GLU A 1 76 ? 24.044 -4.907 -8.154 1.00 88.06 76 GLU A C 1
ATOM 580 O O . GLU A 1 76 ? 24.959 -4.103 -8.007 1.00 88.06 76 GLU A O 1
ATOM 585 N N . ALA A 1 77 ? 22.770 -4.591 -7.915 1.00 89.31 77 ALA A N 1
ATOM 586 C CA . ALA A 1 77 ? 22.356 -3.306 -7.352 1.00 89.31 77 ALA A CA 1
ATOM 587 C C . ALA A 1 77 ? 22.743 -3.173 -5.870 1.00 89.31 77 ALA A C 1
ATOM 589 O O . ALA A 1 77 ? 23.032 -2.072 -5.410 1.00 89.31 77 ALA A O 1
ATOM 590 N N . ASN A 1 78 ? 22.807 -4.299 -5.152 1.00 85.19 78 ASN A N 1
ATOM 591 C CA . ASN A 1 78 ? 23.264 -4.368 -3.763 1.00 85.19 78 ASN A CA 1
ATOM 592 C C . ASN A 1 78 ? 24.803 -4.320 -3.623 1.00 85.19 78 ASN A C 1
ATOM 594 O O . ASN A 1 78 ? 25.341 -4.153 -2.533 1.00 85.19 78 ASN A O 1
ATOM 598 N N . ARG A 1 79 ? 25.558 -4.488 -4.720 1.00 79.19 79 ARG A N 1
ATOM 599 C CA . ARG A 1 79 ? 27.026 -4.480 -4.667 1.00 79.19 79 ARG A CA 1
ATOM 600 C C . ARG A 1 79 ? 27.587 -3.068 -4.614 1.00 79.19 79 ARG A C 1
ATOM 602 O O . ARG A 1 79 ? 27.327 -2.241 -5.485 1.00 79.19 79 ARG A O 1
ATOM 609 N N . ASP A 1 80 ? 28.508 -2.855 -3.682 1.00 64.19 80 ASP A N 1
ATOM 610 C CA . ASP A 1 80 ? 29.375 -1.683 -3.718 1.00 64.19 80 ASP A CA 1
ATOM 611 C C . ASP A 1 80 ? 30.355 -1.745 -4.906 1.00 64.19 80 ASP A C 1
ATOM 613 O O . ASP A 1 80 ? 30.981 -2.787 -5.148 1.00 64.19 80 ASP A O 1
ATOM 617 N N . PRO A 1 81 ? 30.536 -0.642 -5.658 1.00 56.19 81 PRO A N 1
ATOM 618 C CA . PRO A 1 81 ? 31.511 -0.605 -6.736 1.00 56.19 81 PRO A CA 1
ATOM 619 C C . PRO A 1 81 ? 32.940 -0.841 -6.207 1.00 56.19 81 PRO A C 1
ATOM 621 O O . PRO A 1 81 ? 33.313 -0.300 -5.162 1.00 56.19 81 PRO A O 1
ATOM 624 N N . PRO A 1 82 ? 33.800 -1.578 -6.937 1.00 48.16 82 PRO A N 1
ATOM 625 C CA . PRO A 1 82 ? 35.179 -1.810 -6.519 1.00 48.16 82 PRO A CA 1
ATOM 626 C C . PRO A 1 82 ? 35.932 -0.492 -6.292 1.00 48.16 82 PRO A C 1
ATOM 628 O O . PRO A 1 82 ? 36.035 0.336 -7.196 1.00 48.16 82 PRO A O 1
ATOM 631 N N . GLY A 1 83 ? 36.468 -0.295 -5.084 1.00 51.84 83 GLY A N 1
ATOM 632 C CA . GLY A 1 83 ? 37.226 0.909 -4.718 1.00 51.84 83 GLY A CA 1
ATOM 633 C C . GLY A 1 83 ? 36.377 2.131 -4.347 1.00 51.84 83 GLY A C 1
ATOM 634 O O . GLY A 1 83 ? 36.940 3.145 -3.940 1.00 51.84 83 GLY A O 1
ATOM 635 N N . ILE A 1 84 ? 35.047 2.034 -4.432 1.00 53.22 84 ILE A N 1
ATOM 636 C CA . ILE A 1 84 ? 34.101 3.017 -3.900 1.00 53.22 84 ILE A CA 1
ATOM 637 C C . ILE A 1 84 ? 33.289 2.295 -2.829 1.00 53.22 84 ILE A C 1
ATOM 639 O O . ILE A 1 84 ? 32.229 1.742 -3.105 1.00 53.22 84 ILE A O 1
ATOM 643 N N . SER A 1 85 ? 33.774 2.305 -1.587 1.00 53.69 85 SER A N 1
ATOM 644 C CA . SER A 1 85 ? 32.861 2.099 -0.466 1.00 53.69 85 SER A CA 1
ATOM 645 C C . SER A 1 85 ? 31.919 3.291 -0.479 1.00 53.69 85 SER A C 1
ATOM 647 O O . SER A 1 85 ? 32.354 4.412 -0.193 1.00 53.69 85 SER A O 1
ATOM 649 N N . ARG A 1 86 ? 30.658 3.081 -0.876 1.00 53.22 86 ARG A N 1
ATOM 650 C CA . ARG A 1 86 ? 29.646 4.120 -0.703 1.00 53.22 86 ARG A CA 1
ATOM 651 C C . ARG A 1 86 ? 29.707 4.514 0.772 1.00 53.22 86 ARG A C 1
ATOM 653 O O . ARG A 1 86 ? 29.723 3.620 1.625 1.00 53.22 86 ARG A O 1
ATOM 660 N N . PRO A 1 87 ? 29.853 5.807 1.104 1.00 42.78 87 PRO A N 1
ATOM 661 C CA . PRO A 1 87 ? 29.736 6.203 2.489 1.00 42.78 87 PRO A CA 1
ATOM 662 C C . PRO A 1 87 ? 28.352 5.737 2.930 1.00 42.78 87 PRO A C 1
ATOM 664 O O . PRO A 1 87 ? 27.352 6.274 2.459 1.00 42.78 87 PRO A O 1
ATOM 667 N N . LYS A 1 88 ? 28.295 4.723 3.806 1.00 47.53 88 LYS A N 1
ATOM 668 C CA . LYS A 1 88 ? 27.139 4.550 4.687 1.00 47.53 88 LYS A CA 1
ATOM 669 C C . LYS A 1 88 ? 26.948 5.948 5.268 1.00 47.53 88 LYS A C 1
ATOM 671 O O . LYS A 1 88 ? 27.915 6.478 5.822 1.00 47.53 88 LYS A O 1
ATOM 676 N N . THR A 1 89 ? 25.836 6.594 4.924 1.00 35.41 89 THR A N 1
ATOM 677 C CA . THR A 1 89 ? 25.569 8.029 5.114 1.00 35.41 89 THR A CA 1
ATOM 678 C C . THR A 1 89 ? 26.226 8.566 6.392 1.00 35.41 89 THR A C 1
ATOM 680 O O . THR A 1 89 ? 26.202 7.873 7.413 1.00 35.41 89 THR A O 1
ATOM 683 N N . PRO A 1 90 ? 26.872 9.755 6.372 1.00 33.28 90 PRO A N 1
ATOM 684 C CA . PRO A 1 90 ? 27.594 10.269 7.527 1.00 33.28 90 PRO A CA 1
ATOM 685 C C . PRO A 1 90 ? 26.649 10.387 8.721 1.00 33.28 90 PRO A C 1
ATOM 687 O O . PRO A 1 90 ? 25.815 11.278 8.830 1.00 33.28 90 PRO A O 1
ATOM 690 N N . MET A 1 91 ? 26.841 9.405 9.590 1.00 41.00 91 MET A N 1
ATOM 691 C CA . MET A 1 91 ? 26.232 9.124 10.871 1.00 41.00 91 MET A CA 1
ATOM 692 C C . MET A 1 91 ? 26.042 10.386 11.717 1.00 41.00 91 MET A C 1
ATOM 694 O O . MET A 1 91 ? 26.898 10.739 12.532 1.00 41.00 91 MET A O 1
ATOM 698 N N . THR A 1 92 ? 24.878 11.019 11.622 1.00 33.34 92 THR A N 1
ATOM 699 C CA . THR A 1 92 ? 24.324 11.732 12.769 1.00 33.34 92 THR A CA 1
ATOM 700 C C . THR A 1 92 ? 23.423 10.766 13.514 1.00 33.34 92 THR A C 1
ATOM 702 O O . THR A 1 92 ? 22.314 10.474 13.089 1.00 33.34 92 THR A O 1
ATOM 705 N N . SER A 1 93 ? 23.932 10.308 14.654 1.00 35.78 93 SER A N 1
ATOM 706 C CA . SER A 1 93 ? 23.306 9.412 15.629 1.00 35.78 93 SER A CA 1
ATOM 707 C C . SER A 1 93 ? 23.642 7.920 15.489 1.00 35.78 93 SER A C 1
ATOM 709 O O . SER A 1 93 ? 23.789 7.324 14.432 1.00 35.78 93 SER A O 1
ATOM 711 N N . LYS A 1 94 ? 23.912 7.340 16.656 1.00 39.34 94 LYS A N 1
ATOM 712 C CA . LYS A 1 94 ? 24.692 6.122 16.898 1.00 39.34 94 LYS A CA 1
ATOM 713 C C . LYS A 1 94 ? 23.826 4.854 16.900 1.00 39.34 94 LYS A C 1
ATOM 715 O O . LYS A 1 94 ? 24.159 3.896 17.598 1.00 39.34 94 LYS A O 1
ATOM 720 N N . LYS A 1 95 ? 22.696 4.861 16.197 1.00 35.78 95 LYS A N 1
ATOM 721 C CA . LYS A 1 95 ? 21.704 3.782 16.219 1.00 35.78 95 LYS A CA 1
ATOM 722 C C . LYS A 1 95 ? 21.014 3.669 14.864 1.00 35.78 95 LYS A C 1
ATOM 724 O O . LYS A 1 95 ? 19.888 4.099 14.741 1.00 35.78 95 LYS A O 1
ATOM 729 N N . GLU A 1 96 ? 21.697 3.09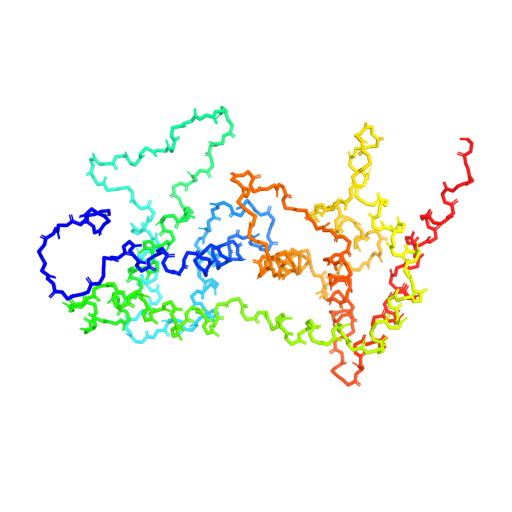3 13.888 1.00 41.50 96 GLU A N 1
ATOM 730 C CA . GLU A 1 96 ? 21.065 2.281 12.844 1.00 41.50 96 GLU A CA 1
ATOM 731 C C . GLU A 1 96 ? 22.183 1.537 12.117 1.00 41.50 96 GLU A C 1
ATOM 733 O O . GLU A 1 96 ? 23.086 2.116 11.514 1.00 41.50 96 GLU A O 1
ATOM 738 N N . LYS A 1 97 ? 22.205 0.224 12.341 1.00 40.75 97 LYS A N 1
ATOM 739 C CA . LYS A 1 97 ? 23.191 -0.736 11.834 1.00 40.75 97 LYS A CA 1
ATOM 740 C C . LYS A 1 97 ? 22.608 -1.552 10.675 1.00 40.75 97 LYS A C 1
ATOM 742 O O . LYS A 1 97 ? 23.188 -2.570 10.318 1.00 40.75 97 LYS A O 1
ATOM 747 N N . ASP A 1 98 ? 21.502 -1.099 10.095 1.00 45.97 98 ASP A N 1
ATOM 748 C CA . ASP A 1 98 ? 20.594 -1.947 9.328 1.00 45.97 98 ASP A CA 1
ATOM 749 C C . ASP A 1 98 ? 20.489 -1.490 7.868 1.00 45.97 98 ASP A C 1
ATOM 751 O O . ASP A 1 98 ? 19.411 -1.236 7.352 1.00 45.97 98 ASP A O 1
ATOM 755 N N . ASN A 1 99 ? 21.632 -1.409 7.183 1.00 53.25 99 ASN A N 1
ATOM 756 C CA . ASN A 1 99 ? 21.642 -1.848 5.788 1.00 53.25 99 ASN A CA 1
ATOM 757 C C . ASN A 1 99 ? 22.354 -3.209 5.776 1.00 53.25 99 ASN A C 1
ATOM 759 O O . ASN A 1 99 ? 23.594 -3.228 5.794 1.00 53.25 99 ASN A O 1
ATOM 763 N N . PRO A 1 100 ? 21.626 -4.335 5.905 1.00 54.84 100 PRO A N 1
ATOM 764 C CA . PRO A 1 100 ? 22.224 -5.645 5.705 1.00 54.84 100 PRO A CA 1
ATOM 765 C C . PRO A 1 100 ? 22.631 -5.740 4.231 1.00 54.84 100 PRO A C 1
ATOM 767 O O . PRO A 1 100 ? 21.851 -5.344 3.375 1.00 54.84 100 PRO A O 1
ATOM 770 N N . ASP A 1 101 ? 23.824 -6.264 3.930 1.00 62.88 101 ASP A N 1
ATOM 771 C CA . ASP A 1 101 ? 24.380 -6.425 2.567 1.00 62.88 101 ASP A CA 1
ATOM 772 C C . ASP A 1 101 ? 23.571 -7.451 1.710 1.00 62.88 101 ASP A C 1
ATOM 774 O O . ASP A 1 101 ? 24.104 -8.407 1.144 1.00 62.88 101 ASP A O 1
ATOM 778 N N . SER A 1 102 ? 22.240 -7.361 1.727 1.00 73.12 102 SER A N 1
ATOM 779 C CA . SER A 1 102 ? 21.240 -8.277 1.172 1.00 73.12 102 SER A CA 1
ATOM 780 C C . SER A 1 102 ? 19.848 -7.634 1.000 1.00 73.12 102 SER A C 1
ATOM 782 O O . SER A 1 102 ? 18.934 -8.319 0.535 1.00 73.12 102 SER A O 1
ATOM 784 N N . GLU A 1 103 ? 19.660 -6.358 1.353 1.00 87.06 103 GLU A N 1
ATOM 785 C CA . GLU A 1 103 ? 18.425 -5.593 1.115 1.00 87.06 103 GLU A CA 1
ATOM 786 C C . GLU A 1 103 ? 18.734 -4.289 0.375 1.00 87.06 103 GLU A C 1
ATOM 788 O O . GLU A 1 103 ? 19.795 -3.708 0.572 1.00 87.06 103 GLU A O 1
ATOM 793 N N . LEU A 1 104 ? 17.836 -3.846 -0.505 1.00 87.94 104 LEU A N 1
ATOM 794 C CA . LEU A 1 104 ? 18.013 -2.627 -1.293 1.00 87.94 104 LEU A CA 1
ATOM 795 C C . LEU A 1 104 ? 17.587 -1.400 -0.488 1.00 87.94 104 LEU A C 1
ATOM 797 O O . LEU A 1 104 ? 16.443 -1.323 -0.039 1.00 87.94 104 LEU A O 1
ATOM 801 N N . VAL A 1 105 ? 18.459 -0.402 -0.388 1.00 87.19 105 VAL A N 1
ATOM 802 C CA . VAL A 1 105 ? 18.071 0.969 0.006 1.00 87.19 105 VAL A CA 1
ATOM 803 C C . VAL A 1 105 ? 17.455 1.727 -1.190 1.00 87.19 105 VAL A C 1
ATOM 805 O O . VAL A 1 105 ? 17.583 1.257 -2.327 1.00 87.19 105 VAL A O 1
ATOM 808 N N . PRO A 1 106 ? 16.807 2.897 -1.006 1.00 85.75 106 PRO A N 1
ATOM 809 C CA . PRO A 1 106 ? 16.144 3.623 -2.098 1.00 85.75 106 PRO A CA 1
ATOM 810 C C . PRO A 1 106 ? 17.024 3.882 -3.333 1.00 85.75 106 PRO A C 1
ATOM 812 O O . PRO A 1 106 ? 16.569 3.755 -4.471 1.00 85.75 106 PRO A O 1
ATOM 815 N N . GLU A 1 107 ? 18.307 4.192 -3.151 1.00 84.94 107 GLU A N 1
ATOM 816 C CA . GLU A 1 107 ? 19.233 4.422 -4.264 1.00 84.94 107 GLU A CA 1
ATOM 817 C C . GLU A 1 107 ? 19.542 3.134 -5.037 1.00 84.94 107 GLU A C 1
ATOM 819 O O . GLU A 1 107 ? 19.665 3.156 -6.264 1.00 84.94 107 GLU A O 1
ATOM 824 N N . GLU A 1 108 ? 19.653 2.007 -4.332 1.00 89.06 108 GLU A N 1
ATOM 825 C CA . GLU A 1 108 ? 19.882 0.685 -4.922 1.00 89.06 108 GLU A CA 1
ATOM 826 C C . GLU A 1 108 ? 18.635 0.167 -5.627 1.00 89.06 108 GLU A C 1
ATOM 828 O O . GLU A 1 108 ? 18.732 -0.432 -6.694 1.00 89.06 108 GLU A O 1
ATOM 833 N N . TYR A 1 109 ? 17.458 0.459 -5.081 1.00 92.31 109 TYR A N 1
ATOM 834 C CA . TYR A 1 109 ? 16.181 0.217 -5.735 1.00 92.31 109 TYR A CA 1
ATOM 835 C C . TYR A 1 109 ? 16.071 0.970 -7.064 1.00 92.31 109 TYR A C 1
ATOM 837 O O . TYR A 1 109 ? 15.777 0.361 -8.096 1.00 92.31 109 TYR A O 1
ATOM 845 N N . ASN A 1 110 ? 16.391 2.267 -7.073 1.00 91.88 110 ASN A N 1
ATOM 846 C CA . ASN A 1 110 ? 16.397 3.069 -8.297 1.00 91.88 110 ASN A CA 1
ATOM 847 C C . ASN A 1 110 ? 17.399 2.517 -9.324 1.00 91.88 110 ASN A C 1
ATOM 849 O O . ASN A 1 110 ? 17.096 2.437 -10.517 1.00 91.88 110 ASN A O 1
ATOM 853 N N . GLU A 1 111 ? 18.581 2.079 -8.875 1.00 89.50 111 GLU A N 1
ATOM 854 C CA . GLU A 1 111 ? 19.553 1.412 -9.743 1.00 89.50 111 GLU A CA 1
ATOM 855 C C . GLU A 1 111 ? 19.024 0.076 -10.293 1.00 89.50 111 GLU A C 1
ATOM 857 O O . GLU A 1 111 ? 19.196 -0.210 -11.483 1.00 89.50 111 GLU A O 1
ATOM 862 N N . ALA A 1 112 ? 18.368 -0.736 -9.464 1.00 94.31 112 ALA A N 1
ATOM 863 C CA . ALA A 1 112 ? 17.782 -2.007 -9.872 1.00 94.31 112 ALA A CA 1
ATOM 864 C C . ALA A 1 112 ? 16.692 -1.804 -10.937 1.00 94.31 112 ALA A C 1
ATOM 866 O O . ALA A 1 112 ? 16.692 -2.504 -11.954 1.00 94.31 112 ALA A O 1
ATOM 867 N N . LEU A 1 113 ? 15.815 -0.810 -10.765 1.00 95.19 113 LEU A N 1
ATOM 868 C CA . LEU A 1 113 ? 14.808 -0.461 -11.768 1.00 95.19 113 LEU A CA 1
ATOM 869 C C . LEU A 1 113 ? 15.439 0.048 -13.066 1.00 95.19 113 LEU A C 1
ATOM 871 O O . LEU A 1 113 ? 15.032 -0.380 -14.146 1.00 95.19 113 LEU A O 1
ATOM 875 N N . LEU A 1 114 ? 16.477 0.885 -12.997 1.00 92.62 114 LEU A N 1
ATOM 876 C CA . LEU A 1 114 ? 17.199 1.291 -14.201 1.00 92.62 114 LEU A CA 1
ATOM 877 C C . LEU A 1 114 ? 17.761 0.066 -14.931 1.00 92.62 114 LEU A C 1
ATOM 879 O O . LEU A 1 114 ? 17.556 -0.081 -16.132 1.00 92.62 114 LEU A O 1
ATOM 883 N N . ARG A 1 115 ? 18.423 -0.859 -14.227 1.00 93.94 115 ARG A N 1
ATOM 884 C CA . ARG A 1 115 ? 18.955 -2.093 -14.832 1.00 93.94 115 ARG A CA 1
ATOM 885 C C . ARG A 1 115 ? 17.850 -2.937 -15.480 1.00 93.94 115 ARG A C 1
ATOM 887 O O . ARG A 1 115 ? 18.062 -3.472 -16.568 1.00 93.94 115 ARG A O 1
ATOM 894 N N . ILE A 1 116 ? 16.664 -3.003 -14.873 1.00 95.38 116 ILE A N 1
ATOM 895 C CA . ILE A 1 116 ? 15.484 -3.640 -15.477 1.00 95.38 116 ILE A CA 1
ATOM 896 C C . ILE A 1 116 ? 15.079 -2.939 -16.775 1.00 95.38 116 ILE A C 1
ATOM 898 O O . ILE A 1 116 ? 14.859 -3.613 -17.785 1.00 95.38 116 ILE A O 1
ATOM 902 N N . ALA A 1 117 ? 15.016 -1.607 -16.779 1.00 94.12 117 ALA A N 1
ATOM 903 C CA . ALA A 1 117 ? 14.675 -0.830 -17.966 1.00 94.12 117 ALA A CA 1
ATOM 904 C C . ALA A 1 117 ? 15.644 -1.111 -19.124 1.00 94.12 117 ALA A C 1
ATOM 906 O O . ALA A 1 117 ? 15.211 -1.314 -20.262 1.00 94.12 117 ALA A O 1
ATOM 907 N N . LEU A 1 118 ? 16.947 -1.199 -18.835 1.00 93.12 118 LEU A N 1
ATOM 908 C CA . LEU A 1 118 ? 17.973 -1.509 -19.837 1.00 93.12 118 LEU A CA 1
ATOM 909 C C . LEU A 1 118 ? 17.784 -2.903 -20.456 1.00 93.12 118 LEU A C 1
ATOM 911 O O . LEU A 1 118 ? 17.939 -3.066 -21.668 1.00 93.12 118 LEU A O 1
ATOM 915 N N . GLU A 1 119 ? 17.418 -3.900 -19.649 1.00 93.06 119 GLU A N 1
ATOM 916 C CA . GLU A 1 119 ? 17.166 -5.271 -20.112 1.00 93.06 119 GLU A CA 1
ATOM 917 C C . GLU A 1 119 ? 15.855 -5.403 -20.905 1.00 93.06 119 GLU A C 1
ATOM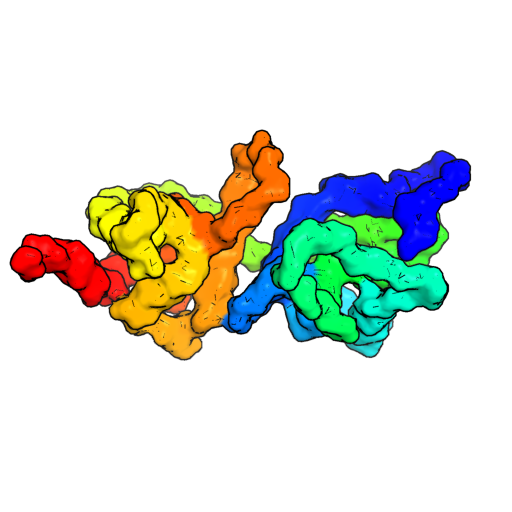 919 O O . GLU A 1 119 ? 15.790 -6.131 -21.903 1.00 93.06 119 GLU A O 1
ATOM 924 N N . ARG A 1 120 ? 14.803 -4.693 -20.488 1.00 90.62 120 ARG A N 1
ATOM 925 C CA . ARG A 1 120 ? 13.460 -4.770 -21.087 1.00 90.62 120 ARG A CA 1
ATOM 926 C C . ARG A 1 120 ? 13.367 -3.962 -22.385 1.00 90.62 120 ARG A C 1
ATOM 928 O O . ARG A 1 120 ? 12.799 -4.429 -23.384 1.00 90.62 120 ARG A O 1
ATOM 935 N N . TYR A 1 121 ? 14.030 -2.807 -22.421 1.00 93.12 121 TYR A N 1
ATOM 936 C CA . TYR A 1 121 ? 14.010 -1.852 -23.529 1.00 93.12 121 TYR A CA 1
ATOM 937 C C . TYR A 1 121 ? 15.379 -1.668 -24.207 1.00 93.12 121 TYR A C 1
ATOM 939 O O . TYR A 1 121 ? 15.798 -0.535 -24.435 1.00 93.12 121 TYR A O 1
ATOM 947 N N . PRO A 1 122 ? 16.070 -2.737 -24.656 1.00 91.50 122 PRO A N 1
ATOM 948 C CA . PRO A 1 122 ? 17.468 -2.656 -25.091 1.00 91.50 122 PRO A CA 1
ATOM 949 C C . PRO A 1 122 ? 17.687 -1.779 -26.333 1.00 91.50 122 PRO A C 1
ATOM 951 O O . PRO A 1 122 ? 18.792 -1.307 -26.573 1.00 91.50 122 PRO A O 1
ATOM 954 N N . VAL A 1 123 ? 16.657 -1.570 -27.160 1.00 92.75 123 VAL A N 1
ATOM 955 C CA . VAL A 1 123 ? 16.743 -0.685 -28.336 1.00 92.75 123 VAL A CA 1
ATOM 956 C C . VAL A 1 123 ? 16.666 0.788 -27.930 1.00 92.75 123 VAL A C 1
ATOM 958 O O . VAL A 1 123 ? 17.390 1.601 -28.497 1.00 92.75 123 VAL A O 1
ATOM 961 N N . ILE A 1 124 ? 15.815 1.116 -26.954 1.00 91.75 124 ILE A N 1
ATOM 962 C CA . ILE A 1 124 ? 15.668 2.476 -26.417 1.00 91.75 124 ILE A CA 1
ATOM 963 C C . ILE A 1 124 ? 16.884 2.790 -25.549 1.00 91.75 124 ILE A C 1
ATOM 965 O O . ILE A 1 124 ? 17.571 3.769 -25.801 1.00 91.75 124 ILE A O 1
ATOM 969 N N . ALA A 1 125 ? 17.246 1.874 -24.651 1.00 89.38 125 ALA A N 1
ATOM 970 C CA . ALA A 1 125 ? 18.386 1.984 -23.748 1.00 89.38 125 ALA A CA 1
ATOM 971 C C . ALA A 1 125 ? 19.722 2.241 -24.462 1.00 89.38 125 ALA A C 1
ATOM 973 O O . ALA A 1 125 ? 20.573 2.953 -23.941 1.00 89.38 125 ALA A O 1
ATOM 974 N N . LYS A 1 126 ? 19.912 1.689 -25.669 1.00 88.56 126 LYS A N 1
ATOM 975 C CA . LYS A 1 126 ? 21.098 1.958 -26.501 1.00 88.56 126 LYS A CA 1
ATOM 976 C C . LYS A 1 126 ? 21.186 3.399 -26.998 1.00 88.56 126 LYS A C 1
ATOM 978 O O . LYS A 1 126 ? 22.285 3.850 -27.295 1.00 88.56 126 LYS A O 1
ATOM 983 N N . LYS A 1 127 ? 20.046 4.070 -27.166 1.00 89.25 127 LYS A N 1
ATOM 984 C CA . LYS A 1 127 ? 19.970 5.471 -27.592 1.00 89.25 127 LYS A CA 1
ATOM 985 C C . LYS A 1 127 ? 19.990 6.392 -26.381 1.00 89.25 127 LYS A C 1
ATOM 987 O O . LYS A 1 127 ? 20.805 7.300 -26.325 1.00 89.25 127 LYS A O 1
ATOM 992 N N . SER A 1 128 ? 19.117 6.112 -25.419 1.00 90.25 128 SER A N 1
ATOM 993 C CA . SER A 1 128 ? 18.974 6.859 -24.182 1.00 90.25 128 SER A CA 1
ATOM 994 C C . SER A 1 128 ? 18.557 5.915 -23.046 1.00 90.25 128 SER A C 1
ATOM 996 O O . SER A 1 128 ? 17.415 5.447 -22.995 1.00 90.25 128 SER A O 1
ATOM 998 N N . PRO A 1 129 ? 19.475 5.614 -22.111 1.00 87.69 129 PRO A N 1
ATOM 999 C CA . PRO A 1 129 ? 19.149 4.938 -20.859 1.00 87.69 129 PRO A CA 1
ATOM 1000 C C . PRO A 1 129 ? 18.054 5.653 -20.060 1.00 87.69 129 PRO A C 1
ATOM 1002 O O . PRO A 1 129 ? 17.230 4.987 -19.441 1.00 87.69 129 PRO A O 1
ATOM 1005 N N . ALA A 1 130 ? 18.032 6.990 -20.102 1.00 88.62 130 ALA A N 1
ATOM 1006 C CA . ALA A 1 130 ? 17.038 7.801 -19.409 1.00 88.62 130 ALA A CA 1
ATOM 1007 C C . ALA A 1 130 ? 15.633 7.588 -19.991 1.00 88.62 130 ALA A C 1
ATOM 1009 O O . ALA A 1 130 ? 14.716 7.304 -19.235 1.00 88.62 130 ALA A O 1
ATOM 1010 N N . GLU A 1 131 ? 15.480 7.594 -21.321 1.00 92.25 131 GLU A N 1
ATOM 1011 C CA . GLU A 1 131 ? 14.184 7.316 -21.970 1.00 92.25 131 GLU A CA 1
ATOM 1012 C C . GLU A 1 131 ? 13.705 5.882 -21.708 1.00 92.25 131 GLU A C 1
ATOM 1014 O O . GLU A 1 131 ? 12.511 5.628 -21.573 1.00 92.25 131 GLU A O 1
ATOM 1019 N N . ALA A 1 132 ? 14.625 4.914 -21.641 1.00 92.94 132 ALA A N 1
ATOM 1020 C CA . ALA A 1 132 ? 14.264 3.544 -21.287 1.00 92.94 132 ALA A CA 1
ATOM 1021 C C . ALA A 1 132 ? 13.749 3.456 -19.846 1.00 92.94 132 ALA A C 1
ATOM 1023 O O . ALA A 1 132 ? 12.800 2.716 -19.584 1.00 92.94 132 ALA A O 1
ATOM 1024 N N . PHE A 1 133 ? 14.380 4.193 -18.929 1.00 94.62 133 PHE A N 1
ATOM 1025 C CA . PHE A 1 133 ? 13.973 4.252 -17.533 1.00 94.62 133 PHE A CA 1
ATOM 1026 C C . PHE A 1 133 ? 12.625 4.946 -17.370 1.00 94.62 133 PHE A C 1
ATOM 1028 O O . PHE A 1 133 ? 11.728 4.363 -16.777 1.00 94.62 133 PHE A O 1
ATOM 1035 N N . GLU A 1 134 ? 12.450 6.115 -17.981 1.00 93.81 134 GLU A N 1
ATOM 1036 C CA . GLU A 1 134 ? 11.183 6.849 -18.009 1.00 93.81 134 GLU A CA 1
ATOM 1037 C C . GLU A 1 134 ? 10.048 5.971 -18.539 1.00 93.81 134 GLU A C 1
ATOM 1039 O O . GLU A 1 134 ? 9.012 5.838 -17.897 1.00 93.81 134 GLU A O 1
ATOM 1044 N N . LYS A 1 135 ? 10.292 5.247 -19.638 1.00 93.62 135 LYS A N 1
ATOM 1045 C CA . LYS A 1 135 ? 9.322 4.299 -20.188 1.00 93.62 135 LYS A CA 1
ATOM 1046 C C . LYS A 1 135 ? 8.953 3.178 -19.215 1.00 93.62 135 LYS A C 1
ATOM 1048 O O . LYS A 1 135 ? 7.787 2.811 -19.148 1.00 93.62 135 LYS A O 1
ATOM 1053 N N . LEU A 1 136 ? 9.921 2.605 -18.494 1.00 94.69 136 LEU A N 1
ATOM 1054 C CA . LEU A 1 136 ? 9.627 1.605 -17.460 1.00 94.69 136 LEU A CA 1
ATOM 1055 C C . LEU A 1 136 ? 8.728 2.210 -16.375 1.00 94.69 136 LEU A C 1
ATOM 1057 O O . LEU A 1 136 ? 7.780 1.561 -15.938 1.00 94.69 136 LEU A O 1
ATOM 1061 N N . LEU A 1 137 ? 9.029 3.435 -15.940 1.00 93.38 137 LEU A N 1
ATOM 1062 C CA . LEU A 1 137 ? 8.273 4.105 -14.889 1.00 93.38 137 LEU A CA 1
ATOM 1063 C C . LEU A 1 137 ? 6.840 4.405 -15.329 1.00 93.38 137 LEU A C 1
ATOM 1065 O O . LEU A 1 137 ? 5.927 4.017 -14.615 1.00 93.38 137 LEU A O 1
ATOM 1069 N N . GLU A 1 138 ? 6.639 5.005 -16.499 1.00 91.56 138 GLU A N 1
ATOM 1070 C CA . GLU A 1 138 ? 5.313 5.413 -16.983 1.00 91.56 138 GLU A CA 1
ATOM 1071 C C . GLU A 1 138 ? 4.465 4.219 -17.456 1.00 91.56 138 GLU A C 1
ATOM 1073 O O . GLU A 1 138 ? 3.298 4.103 -17.092 1.00 91.56 138 GLU A O 1
ATOM 1078 N N . ASP A 1 139 ? 5.030 3.293 -18.239 1.00 89.94 139 ASP A N 1
ATOM 1079 C CA . ASP A 1 139 ? 4.226 2.248 -18.892 1.00 89.94 139 ASP A CA 1
ATOM 1080 C C . ASP A 1 139 ? 4.074 0.974 -18.055 1.00 89.94 139 ASP A C 1
ATOM 1082 O O . ASP A 1 139 ? 3.099 0.239 -18.232 1.00 89.94 139 ASP A O 1
ATOM 1086 N N . ASP A 1 140 ? 5.039 0.673 -17.181 1.00 90.19 140 ASP A N 1
ATOM 1087 C CA . ASP A 1 140 ? 5.031 -0.566 -16.403 1.00 90.19 140 ASP A CA 1
ATOM 1088 C C . ASP A 1 140 ? 4.791 -0.314 -14.910 1.00 90.19 140 ASP A C 1
ATOM 1090 O O . ASP A 1 140 ? 3.915 -0.944 -14.322 1.00 90.19 140 ASP A O 1
ATOM 1094 N N . ILE A 1 141 ? 5.550 0.585 -14.278 1.00 91.00 141 ILE A N 1
ATOM 1095 C CA . ILE A 1 141 ? 5.464 0.799 -12.827 1.00 91.00 141 ILE A CA 1
ATOM 1096 C C . ILE A 1 141 ? 4.216 1.610 -12.474 1.00 91.00 141 ILE A C 1
ATOM 1098 O O . ILE A 1 141 ? 3.395 1.128 -11.710 1.00 91.00 141 ILE A O 1
ATOM 1102 N N . GLU A 1 142 ? 4.005 2.790 -13.046 1.00 84.50 142 GLU A N 1
ATOM 1103 C CA . GLU A 1 142 ? 2.863 3.660 -12.728 1.00 84.50 142 GLU A CA 1
ATOM 1104 C C . GLU A 1 142 ? 1.522 2.986 -13.037 1.00 84.50 142 GLU A C 1
ATOM 1106 O O . GLU A 1 142 ? 0.566 3.076 -12.268 1.00 84.50 142 GLU A O 1
ATOM 1111 N N . VAL A 1 143 ? 1.457 2.234 -14.139 1.00 78.75 143 VAL A N 1
ATOM 1112 C CA . VAL A 1 143 ? 0.228 1.538 -14.533 1.00 78.75 143 VAL A CA 1
ATOM 1113 C C . VAL A 1 143 ? -0.088 0.374 -13.597 1.00 78.75 143 VAL A C 1
ATOM 1115 O O . VAL A 1 143 ? -1.269 0.061 -13.432 1.00 78.75 143 VAL A O 1
ATOM 1118 N N . HIS A 1 144 ? 0.913 -0.309 -13.028 1.00 74.31 144 HIS A N 1
ATOM 1119 C CA . HIS A 1 144 ? 0.734 -1.622 -12.393 1.00 74.31 144 HIS A CA 1
ATOM 1120 C C . HIS A 1 144 ? 1.184 -1.751 -10.938 1.00 74.31 144 HIS A C 1
ATOM 1122 O O . HIS A 1 144 ? 0.580 -2.539 -10.201 1.00 74.31 144 HIS A O 1
ATOM 1128 N N . ALA A 1 145 ? 2.198 -1.007 -10.518 1.00 69.56 145 ALA A N 1
ATOM 1129 C CA . ALA A 1 145 ? 2.662 -0.983 -9.143 1.00 69.56 145 ALA A CA 1
ATOM 1130 C C . ALA A 1 145 ? 1.572 -0.392 -8.257 1.00 69.56 145 ALA A C 1
ATOM 1132 O O . ALA A 1 145 ? 0.874 0.543 -8.641 1.00 69.56 145 ALA A O 1
ATOM 1133 N N . CYS A 1 146 ? 1.414 -0.953 -7.060 1.00 61.78 146 CYS A N 1
ATOM 1134 C CA . CYS A 1 146 ? 0.494 -0.401 -6.072 1.00 61.78 146 CYS A CA 1
ATOM 1135 C C . CYS A 1 146 ? -0.942 -0.237 -6.607 1.00 61.78 146 CYS A C 1
ATOM 1137 O O . CYS A 1 146 ? -1.623 0.704 -6.215 1.00 61.78 146 CYS A O 1
ATOM 1139 N N . LYS A 1 147 ? -1.436 -1.150 -7.469 1.00 56.88 147 LYS A N 1
ATOM 1140 C CA . LYS A 1 147 ? -2.860 -1.245 -7.870 1.00 56.88 147 LYS A CA 1
ATOM 1141 C C . LYS A 1 147 ? -3.792 -1.564 -6.680 1.00 56.88 147 LYS A C 1
ATOM 1143 O O . LYS A 1 147 ? -4.671 -2.422 -6.758 1.00 56.88 147 LYS A O 1
ATOM 1148 N N . SER A 1 148 ? -3.654 -0.882 -5.554 1.00 55.19 148 SER A N 1
ATOM 1149 C CA . SER A 1 148 ? -4.775 -0.569 -4.696 1.00 55.19 148 SER A CA 1
ATOM 1150 C C . SER A 1 148 ? -5.579 0.491 -5.449 1.00 55.19 148 SER A C 1
ATOM 1152 O O . SER A 1 148 ? -5.112 1.580 -5.752 1.00 55.19 148 SER A O 1
ATOM 1154 N N . ASN A 1 149 ? -6.801 0.146 -5.846 1.00 56.16 149 ASN A N 1
ATOM 1155 C CA . ASN A 1 149 ? -7.710 1.060 -6.535 1.00 56.16 149 ASN A CA 1
ATOM 1156 C C . ASN A 1 149 ? -8.264 2.101 -5.544 1.00 56.16 149 ASN A C 1
ATOM 1158 O O . ASN A 1 149 ? -9.470 2.167 -5.285 1.00 56.16 149 ASN A O 1
ATOM 1162 N N . THR A 1 150 ? -7.359 2.828 -4.891 1.00 64.44 150 THR A N 1
ATOM 1163 C CA . THR A 1 150 ? -7.642 3.684 -3.745 1.00 64.44 150 THR A CA 1
ATOM 1164 C C . THR A 1 150 ? -8.502 4.866 -4.167 1.00 64.44 150 THR A C 1
ATOM 1166 O O . THR A 1 150 ? -9.448 5.188 -3.460 1.00 64.44 150 THR A O 1
ATOM 1169 N N . GLY A 1 151 ? -8.309 5.404 -5.376 1.00 67.81 151 GLY A N 1
ATOM 1170 C CA . GLY A 1 151 ? -9.185 6.423 -5.961 1.00 67.81 151 GLY A CA 1
ATOM 1171 C C . GLY A 1 151 ? -10.649 5.976 -6.083 1.00 67.81 151 GLY A C 1
ATOM 1172 O O . GLY A 1 151 ? -11.552 6.677 -5.623 1.00 67.81 151 GLY A O 1
ATOM 1173 N N . ILE A 1 152 ? -10.920 4.777 -6.624 1.00 77.75 152 ILE A N 1
ATOM 1174 C CA . ILE A 1 152 ? -12.299 4.251 -6.695 1.00 77.75 152 ILE A CA 1
ATOM 1175 C C . ILE A 1 152 ? -12.838 3.954 -5.295 1.00 77.75 152 ILE A C 1
ATOM 1177 O O . ILE A 1 152 ? -13.998 4.252 -5.009 1.00 77.75 152 ILE A O 1
ATOM 1181 N N . PHE A 1 153 ? -12.014 3.397 -4.408 1.00 85.12 153 PHE A N 1
ATOM 1182 C CA . PHE A 1 153 ? -12.409 3.141 -3.027 1.00 85.12 153 PHE A CA 1
ATOM 1183 C C . PHE A 1 153 ? -12.778 4.437 -2.282 1.00 85.12 153 PHE A C 1
ATOM 1185 O O . PHE A 1 153 ? -13.823 4.502 -1.635 1.00 85.12 153 PHE A O 1
ATOM 1192 N N . ARG A 1 154 ? -12.001 5.512 -2.440 1.00 85.19 154 ARG A N 1
ATOM 1193 C CA . ARG A 1 154 ? -12.295 6.828 -1.856 1.00 85.19 154 ARG A CA 1
ATOM 1194 C C . ARG A 1 154 ? -13.528 7.471 -2.458 1.00 85.19 154 ARG A C 1
ATOM 1196 O O . ARG A 1 154 ? -14.353 7.999 -1.717 1.00 85.19 154 ARG A O 1
ATOM 1203 N N . ALA A 1 155 ? -13.736 7.339 -3.765 1.00 85.00 155 ALA A N 1
ATOM 1204 C CA . ALA A 1 155 ? -14.990 7.755 -4.383 1.00 85.00 155 ALA A CA 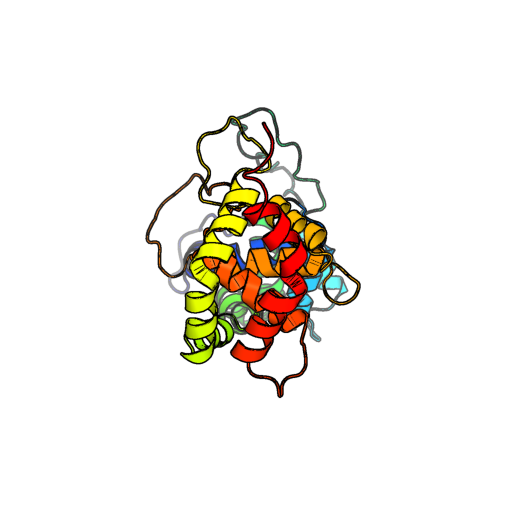1
ATOM 1205 C C . ALA A 1 155 ? -16.200 7.033 -3.754 1.00 85.00 155 ALA A C 1
ATOM 1207 O O . ALA A 1 155 ? -17.235 7.657 -3.517 1.00 85.00 155 ALA A O 1
ATOM 1208 N N . GLN A 1 156 ? -16.067 5.747 -3.401 1.00 89.19 156 GLN A N 1
ATOM 1209 C CA . GLN A 1 156 ? -17.105 5.018 -2.662 1.00 89.19 156 GLN A CA 1
ATOM 1210 C C . GLN A 1 156 ? -17.275 5.518 -1.221 1.00 89.19 156 GLN A C 1
ATOM 1212 O O . GLN A 1 156 ? -18.399 5.531 -0.722 1.00 89.19 156 GLN A O 1
ATOM 1217 N N . LEU A 1 157 ? -16.211 5.974 -0.550 1.00 91.12 157 LEU A N 1
ATOM 1218 C CA . LEU A 1 157 ? -16.317 6.581 0.785 1.00 91.12 157 LEU A CA 1
ATOM 1219 C C . LEU A 1 157 ? -17.130 7.873 0.774 1.00 91.12 157 LEU A C 1
ATOM 1221 O O . LEU A 1 157 ? -17.806 8.168 1.760 1.00 91.12 157 LEU A O 1
ATOM 1225 N N . LEU A 1 158 ? -17.091 8.632 -0.322 1.00 90.88 158 LEU A N 1
ATOM 1226 C CA . LEU A 1 158 ? -17.873 9.859 -0.497 1.00 90.88 158 LEU A CA 1
ATOM 1227 C C . LEU A 1 158 ? -19.367 9.595 -0.750 1.00 90.88 158 LEU A C 1
ATOM 1229 O O . LEU A 1 158 ? -20.169 10.533 -0.683 1.00 90.88 158 LEU A O 1
ATOM 1233 N N . ASP A 1 159 ? -19.770 8.341 -0.985 1.00 92.81 159 ASP A N 1
ATOM 1234 C CA . ASP A 1 159 ? -21.176 7.972 -1.136 1.00 92.81 159 ASP A CA 1
ATOM 1235 C C . ASP A 1 159 ? -22.009 8.402 0.084 1.00 92.81 159 ASP A C 1
ATOM 1237 O O . ASP A 1 159 ? -21.622 8.234 1.246 1.00 92.81 159 ASP A O 1
ATOM 1241 N N . LYS A 1 160 ? -23.213 8.930 -0.173 1.00 94.69 160 LYS A N 1
ATOM 1242 C CA . LYS A 1 160 ? -24.093 9.468 0.877 1.00 94.69 160 LYS A CA 1
ATOM 1243 C C . LYS A 1 160 ? -24.464 8.414 1.919 1.00 94.69 160 LYS A C 1
ATOM 1245 O O 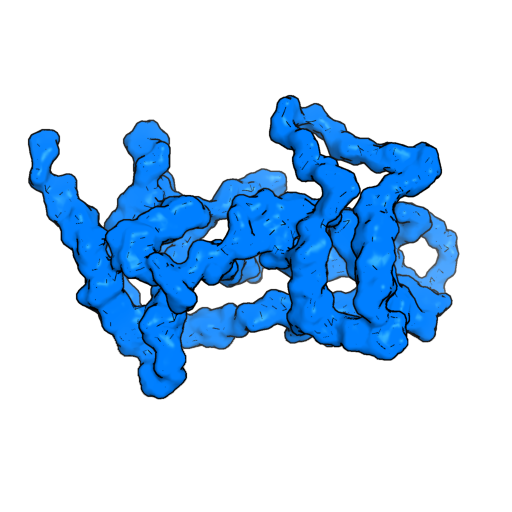. LYS A 1 160 ? -24.614 8.760 3.093 1.00 94.69 160 LYS A O 1
ATOM 1250 N N . GLY A 1 161 ? -24.613 7.152 1.515 1.00 95.62 161 GLY A N 1
ATOM 1251 C CA . GLY A 1 161 ? -24.895 6.044 2.420 1.00 95.62 161 GLY A CA 1
ATOM 1252 C C . GLY A 1 161 ? -23.730 5.792 3.370 1.00 95.62 161 GLY A C 1
ATOM 1253 O O . GLY A 1 161 ? -23.931 5.738 4.583 1.00 95.62 161 GLY A O 1
ATOM 1254 N N . VAL A 1 162 ? -22.508 5.714 2.838 1.00 96.44 162 VAL A N 1
ATOM 1255 C CA . VAL A 1 162 ? -21.285 5.513 3.634 1.00 96.44 162 VAL A CA 1
ATOM 1256 C C . VAL A 1 162 ? -21.064 6.683 4.596 1.00 96.44 162 VAL A C 1
ATOM 1258 O O . VAL A 1 162 ? -20.927 6.485 5.806 1.00 96.44 162 VAL A O 1
ATOM 1261 N N . GLN A 1 163 ? -21.163 7.913 4.091 1.00 97.19 163 GLN A N 1
ATOM 1262 C CA . GLN A 1 163 ? -21.088 9.130 4.899 1.00 97.19 163 GLN A CA 1
ATOM 1263 C C . GLN A 1 163 ? -22.160 9.164 6.000 1.00 97.19 163 GLN A C 1
ATOM 1265 O O . GLN A 1 163 ? -21.889 9.600 7.120 1.00 97.19 163 GLN A O 1
ATOM 1270 N N . GLY A 1 164 ? -23.375 8.685 5.723 1.00 97.12 164 GLY A N 1
ATOM 1271 C CA . GLY A 1 164 ? -24.452 8.571 6.708 1.00 97.12 164 GLY A CA 1
ATOM 1272 C C . GLY A 1 164 ? -24.118 7.610 7.854 1.00 97.12 164 GLY A C 1
ATOM 1273 O O . GLY A 1 164 ? -24.368 7.926 9.023 1.00 97.12 164 GLY A O 1
ATOM 1274 N N . VAL A 1 165 ? -23.492 6.471 7.548 1.00 97.44 165 VAL A N 1
ATOM 1275 C CA . VAL A 1 165 ? -23.036 5.498 8.554 1.00 97.44 165 VAL A CA 1
ATOM 1276 C C . VAL A 1 165 ? -21.955 6.103 9.448 1.00 97.44 165 VAL A C 1
ATOM 1278 O O . VAL A 1 165 ? -22.056 6.011 10.676 1.00 97.44 165 VAL A O 1
ATOM 1281 N N . PHE A 1 166 ? -20.969 6.787 8.866 1.00 96.88 166 PHE A N 1
ATOM 1282 C CA . PHE A 1 166 ? -19.929 7.471 9.633 1.00 96.88 166 PHE A CA 1
ATOM 1283 C C . PHE A 1 166 ? -20.483 8.588 10.516 1.00 96.88 166 PHE A C 1
ATOM 1285 O O . PHE A 1 166 ? -20.169 8.633 11.705 1.00 96.88 166 PHE A O 1
ATOM 1292 N N . ARG A 1 167 ? -21.373 9.443 9.995 1.00 96.38 167 ARG A N 1
ATOM 1293 C CA . ARG A 1 167 ? -22.026 10.500 10.791 1.00 96.38 167 ARG A CA 1
ATOM 1294 C C . ARG A 1 167 ? -22.788 9.932 11.983 1.00 96.38 167 ARG A C 1
ATOM 1296 O O . ARG A 1 167 ? -22.703 10.485 13.076 1.00 96.38 167 ARG A O 1
ATOM 1303 N N . THR A 1 168 ? -23.486 8.815 11.787 1.00 96.06 168 THR A N 1
ATOM 1304 C CA . THR A 1 168 ? -24.257 8.142 12.844 1.00 96.06 168 THR A CA 1
ATOM 1305 C C . THR A 1 168 ? -23.353 7.628 13.968 1.00 96.06 168 THR A C 1
ATOM 1307 O O . THR A 1 168 ? -23.708 7.723 15.140 1.00 96.06 168 THR A O 1
ATOM 1310 N N . ASN A 1 169 ? -22.164 7.123 13.630 1.00 94.00 169 ASN A N 1
ATOM 1311 C CA . ASN A 1 169 ? -21.242 6.499 14.585 1.00 94.00 169 ASN A CA 1
ATOM 1312 C C . ASN A 1 169 ? -20.098 7.419 15.042 1.00 94.00 169 ASN A C 1
ATOM 1314 O O . ASN A 1 169 ? -19.271 7.004 15.856 1.00 94.00 169 ASN A O 1
ATOM 1318 N N . ARG A 1 170 ? -20.067 8.672 14.569 1.00 93.69 170 ARG A N 1
ATOM 1319 C CA . ARG A 1 170 ? -18.957 9.623 14.733 1.00 93.69 170 ARG A CA 1
ATOM 1320 C C . ARG A 1 170 ? -18.416 9.687 16.159 1.00 93.69 170 ARG A C 1
ATOM 1322 O O . ARG A 1 170 ? -17.248 9.403 16.382 1.00 93.69 170 ARG A O 1
ATOM 1329 N N . LYS A 1 171 ? -19.277 9.979 17.139 1.00 92.00 171 LYS A N 1
ATOM 1330 C CA . LYS A 1 171 ? -18.864 10.138 18.548 1.00 92.00 171 LYS A CA 1
ATOM 1331 C C . LYS A 1 171 ? -18.225 8.877 19.134 1.00 92.00 171 LYS A C 1
ATOM 1333 O O . LYS A 1 171 ? -17.376 8.973 20.015 1.00 92.00 171 LYS A O 1
ATOM 1338 N N . THR A 1 172 ? -18.678 7.701 18.712 1.00 91.75 172 THR A N 1
ATOM 1339 C CA . THR A 1 172 ? -18.132 6.422 19.179 1.00 91.75 172 THR A CA 1
ATOM 1340 C C . THR A 1 172 ? -16.786 6.154 18.521 1.00 91.75 172 THR A C 1
ATOM 1342 O O . THR A 1 172 ? -15.835 5.808 19.214 1.00 91.75 172 THR A O 1
ATOM 1345 N N . LEU A 1 173 ? -16.691 6.377 17.209 1.00 94.62 173 LEU A N 1
ATOM 1346 C CA . LEU A 1 173 ? -15.460 6.200 16.441 1.00 94.62 173 LEU A CA 1
ATOM 1347 C C . LEU A 1 173 ? -14.356 7.160 16.895 1.00 94.62 173 LEU A C 1
ATOM 1349 O O . LEU A 1 173 ? -13.242 6.708 17.120 1.00 94.62 173 LEU A O 1
ATOM 1353 N N . GLU A 1 174 ? -14.666 8.440 17.126 1.00 93.38 174 GLU A N 1
ATOM 1354 C CA . GLU A 1 174 ? -13.717 9.419 17.684 1.00 93.38 174 GLU A CA 1
ATOM 1355 C C . GLU A 1 174 ? -13.176 8.959 19.048 1.00 93.38 174 GLU A C 1
ATOM 1357 O O . GLU A 1 174 ? -11.980 9.046 19.307 1.00 93.38 174 GLU A O 1
ATOM 1362 N N . LYS A 1 175 ? -14.030 8.420 19.929 1.00 91.69 175 LYS A N 1
ATOM 1363 C CA . LYS A 1 175 ? -13.585 7.915 21.238 1.00 91.69 175 LYS A CA 1
ATOM 1364 C C . LYS A 1 175 ? -12.681 6.694 21.123 1.00 91.69 175 LYS A C 1
ATOM 1366 O O . LYS A 1 175 ? -11.716 6.603 21.874 1.00 91.69 175 LYS A O 1
ATOM 1371 N N . ILE A 1 176 ? -13.011 5.759 20.232 1.00 92.81 176 ILE A N 1
ATOM 1372 C CA . ILE A 1 176 ? -12.197 4.562 19.997 1.00 92.81 176 ILE A CA 1
ATOM 1373 C C . ILE A 1 176 ? -10.840 4.972 19.426 1.00 92.81 176 ILE A C 1
ATOM 1375 O O . ILE A 1 176 ? -9.821 4.566 19.970 1.00 92.81 176 ILE A O 1
ATOM 1379 N N . PHE A 1 177 ? -10.827 5.829 18.402 1.00 93.94 177 PHE A N 1
ATOM 1380 C CA . PHE A 1 177 ? -9.601 6.365 17.817 1.00 93.94 177 PHE A CA 1
ATOM 1381 C C . PHE A 1 177 ? -8.705 6.990 18.893 1.00 93.94 177 PHE A C 1
ATOM 1383 O O . PHE A 1 177 ? -7.596 6.520 19.127 1.00 93.94 177 PHE A O 1
ATOM 1390 N N . MET A 1 178 ? -9.239 7.951 19.654 1.00 91.25 178 MET A N 1
ATOM 1391 C CA . MET A 1 178 ? -8.479 8.634 20.705 1.00 91.25 178 MET A CA 1
ATOM 1392 C C . MET A 1 178 ? -8.001 7.699 21.822 1.00 91.25 178 MET A C 1
ATOM 1394 O O . MET A 1 178 ? -6.949 7.955 22.406 1.00 91.25 178 MET A O 1
ATOM 1398 N N . TYR A 1 179 ? -8.748 6.636 22.139 1.00 90.56 179 TYR A N 1
ATOM 1399 C CA . TYR A 1 179 ? -8.317 5.634 23.116 1.00 90.56 179 TYR A CA 1
ATOM 1400 C C . TYR A 1 179 ? -7.029 4.937 22.661 1.00 90.56 179 TYR A C 1
ATOM 1402 O O . TYR A 1 179 ? -6.088 4.850 23.444 1.00 90.56 179 TYR A O 1
ATOM 1410 N N . TYR A 1 180 ? -6.958 4.508 21.398 1.00 91.00 180 TYR A N 1
ATOM 1411 C CA . TYR A 1 180 ? -5.778 3.816 20.871 1.00 91.00 180 TYR A CA 1
ATOM 1412 C C . TYR A 1 180 ? -4.620 4.754 20.522 1.00 91.00 180 TYR A C 1
ATOM 1414 O O . TYR A 1 180 ? -3.479 4.360 20.729 1.00 91.00 180 TYR A O 1
ATOM 1422 N N . CYS A 1 181 ? -4.874 6.012 20.134 1.00 90.00 181 CYS A N 1
ATOM 1423 C CA . CYS A 1 181 ? -3.812 7.024 19.999 1.00 90.00 181 CYS A CA 1
ATOM 1424 C C . CYS A 1 181 ? -2.995 7.203 21.290 1.00 90.00 181 CYS A C 1
ATOM 1426 O O . CYS A 1 181 ? -1.821 7.548 21.245 1.00 90.00 181 CYS A O 1
ATOM 1428 N N . ASN A 1 182 ? -3.620 6.997 22.454 1.00 85.44 182 ASN A N 1
ATOM 1429 C CA . ASN A 1 182 ? -3.019 7.264 23.763 1.00 85.44 182 ASN A CA 1
ATOM 1430 C C . ASN A 1 182 ? -2.728 5.979 24.565 1.00 85.44 182 ASN A C 1
ATOM 1432 O O . ASN A 1 182 ? -2.390 6.064 25.745 1.00 85.44 182 ASN A O 1
ATOM 1436 N N . ALA A 1 183 ? -2.873 4.795 23.958 1.00 77.88 183 ALA A N 1
ATOM 1437 C CA . ALA A 1 183 ? -2.724 3.517 24.658 1.00 77.88 183 ALA A CA 1
ATOM 1438 C C . ALA A 1 183 ? -1.270 3.223 25.069 1.00 77.88 183 ALA A C 1
ATOM 1440 O O . ALA A 1 183 ? -1.045 2.675 26.148 1.00 77.88 183 ALA A O 1
ATOM 1441 N N . ASP A 1 184 ? -0.300 3.633 24.248 1.00 69.38 184 ASP A N 1
ATOM 1442 C CA . ASP A 1 184 ? 1.117 3.299 24.444 1.00 69.38 184 ASP A CA 1
ATOM 1443 C C . ASP A 1 184 ? 1.825 4.213 25.457 1.00 69.38 184 ASP A C 1
ATOM 1445 O O . ASP A 1 184 ? 2.846 3.837 26.034 1.00 69.38 184 ASP A O 1
ATOM 1449 N N . ASN A 1 185 ? 1.291 5.414 25.713 1.00 66.25 185 ASN A N 1
ATOM 1450 C CA . ASN A 1 185 ? 1.856 6.329 26.703 1.00 66.25 185 ASN A CA 1
ATOM 1451 C C . ASN A 1 185 ? 0.787 7.256 27.315 1.00 66.25 185 ASN A C 1
ATOM 1453 O O . ASN A 1 185 ? 0.579 8.364 26.820 1.00 66.25 185 ASN A O 1
ATOM 1457 N N . PRO A 1 186 ? 0.147 6.861 28.430 1.00 62.75 186 PRO A N 1
ATOM 1458 C CA . PRO A 1 186 ? -0.867 7.681 29.098 1.00 62.75 186 PRO A CA 1
ATOM 1459 C C . PRO A 1 186 ? -0.304 8.953 29.760 1.00 62.75 186 PRO A C 1
ATOM 1461 O O . PRO A 1 186 ? -1.081 9.772 30.252 1.00 62.75 186 PRO A O 1
ATOM 1464 N N . TYR A 1 187 ? 1.024 9.115 29.797 1.00 62.12 187 TYR A N 1
ATOM 1465 C CA . TYR A 1 187 ? 1.718 10.280 30.353 1.00 62.12 187 TYR A CA 1
ATOM 1466 C C . TYR A 1 187 ? 2.256 11.231 29.278 1.00 62.12 187 TYR A C 1
ATOM 1468 O O . TYR A 1 187 ? 2.640 12.356 29.602 1.00 62.12 187 TYR A O 1
ATOM 1476 N N . ALA A 1 188 ? 2.284 10.805 28.012 1.00 61.75 188 ALA A N 1
ATOM 1477 C CA . ALA A 1 188 ? 2.502 11.716 26.901 1.00 61.75 188 ALA A CA 1
ATOM 1478 C C . ALA A 1 188 ? 1.278 12.628 26.757 1.00 61.75 188 ALA A C 1
ATOM 1480 O O . ALA A 1 188 ? 0.154 12.251 27.096 1.00 61.75 188 ALA A O 1
ATOM 1481 N N . GLY A 1 189 ? 1.491 13.848 26.263 1.00 66.75 189 GLY A N 1
ATOM 1482 C CA . GLY A 1 189 ? 0.389 14.734 25.896 1.00 66.75 189 GLY A CA 1
ATOM 1483 C C . GLY A 1 189 ? -0.608 14.036 24.963 1.00 66.75 189 GLY A C 1
ATOM 1484 O O . GLY A 1 189 ? -0.299 13.029 24.333 1.00 66.75 189 GLY A O 1
ATOM 1485 N N . LYS A 1 190 ? -1.826 14.575 24.883 1.00 75.88 190 LYS A N 1
ATOM 1486 C CA . LYS A 1 190 ? -2.932 13.969 24.135 1.00 75.88 190 LYS A CA 1
ATOM 1487 C C . LYS A 1 190 ? -2.560 13.783 22.653 1.00 75.88 190 LYS A C 1
ATOM 1489 O O . LYS A 1 190 ? -2.626 14.747 21.894 1.00 75.88 190 LYS A O 1
ATOM 1494 N N . LYS A 1 191 ? -2.221 12.556 22.247 1.00 80.75 191 LYS A N 1
ATOM 1495 C CA . LYS A 1 191 ? -1.957 12.198 20.847 1.00 80.75 191 LYS A CA 1
ATOM 1496 C C . LYS A 1 191 ? -3.250 12.244 20.036 1.00 80.75 191 LYS A C 1
ATOM 1498 O O . LYS A 1 191 ? -4.314 11.860 20.540 1.00 80.75 191 LYS A O 1
ATOM 1503 N N . THR A 1 192 ? -3.148 12.705 18.793 1.00 86.44 192 THR A N 1
ATOM 1504 C CA . THR A 1 192 ? -4.259 12.847 17.828 1.00 86.44 192 THR A CA 1
ATOM 1505 C C . THR A 1 192 ? -4.066 12.009 16.563 1.00 86.44 192 THR A C 1
ATOM 1507 O O . THR A 1 192 ? -4.807 12.174 15.597 1.00 86.44 192 THR A O 1
ATOM 1510 N N . SER A 1 193 ? -3.088 11.114 16.591 1.00 88.62 193 SER A N 1
ATOM 1511 C CA . SER A 1 193 ? -2.629 10.262 15.499 1.00 88.62 193 SER A CA 1
ATOM 1512 C C . SER A 1 193 ? -2.308 8.870 16.062 1.00 88.62 193 SER A C 1
ATOM 1514 O O . SER A 1 193 ? -2.129 8.706 17.275 1.00 88.62 193 SER A O 1
ATOM 1516 N N . MET A 1 194 ? -2.390 7.834 15.229 1.00 88.94 194 MET A N 1
ATOM 1517 C CA . MET A 1 194 ? -2.301 6.428 15.639 1.00 88.94 194 MET A CA 1
ATOM 1518 C C . MET A 1 194 ? -1.291 5.677 14.776 1.00 88.94 194 MET A C 1
ATOM 1520 O O . MET A 1 194 ? -1.472 5.592 13.571 1.00 88.94 194 MET A O 1
ATOM 1524 N N . ASN A 1 195 ? -0.282 5.057 15.380 1.00 88.50 195 ASN A N 1
ATOM 1525 C CA . ASN A 1 195 ? 0.658 4.207 14.644 1.00 88.50 195 ASN A CA 1
ATOM 1526 C C . ASN A 1 195 ? 0.041 2.848 14.231 1.00 88.50 195 ASN A C 1
ATOM 1528 O O . ASN A 1 195 ? -1.003 2.419 14.743 1.00 88.50 195 ASN A O 1
ATOM 1532 N N . CYS A 1 196 ? 0.719 2.127 13.334 1.00 87.00 196 CYS A N 1
ATOM 1533 C CA . CYS A 1 196 ? 0.272 0.822 12.829 1.00 87.00 196 CYS A CA 1
ATOM 1534 C C . CYS A 1 196 ? 0.088 -0.236 13.937 1.00 87.00 196 CYS A C 1
ATOM 1536 O O . CYS A 1 196 ? -0.880 -1.003 13.920 1.00 87.00 196 CYS A O 1
ATOM 1538 N N . SER A 1 197 ? 0.951 -0.240 14.959 1.00 88.12 197 SER A N 1
ATOM 1539 C CA . SER A 1 197 ? 0.859 -1.177 16.091 1.00 88.12 197 SER A CA 1
ATOM 1540 C C . SER A 1 197 ? -0.413 -0.969 16.924 1.00 88.12 197 SER A C 1
ATOM 1542 O O . SER A 1 197 ? -1.101 -1.931 17.294 1.00 88.12 197 SER A O 1
ATOM 1544 N N . ALA A 1 198 ? -0.779 0.287 17.180 1.00 89.94 198 ALA A N 1
ATOM 1545 C CA . ALA A 1 198 ? -1.998 0.656 17.884 1.00 89.94 198 ALA A CA 1
ATOM 1546 C C . ALA A 1 198 ? -3.246 0.278 17.068 1.00 89.94 198 ALA A C 1
ATOM 1548 O O . ALA A 1 198 ? -4.196 -0.283 17.625 1.00 89.94 198 ALA A O 1
ATOM 1549 N N . PHE A 1 199 ? -3.219 0.480 15.746 1.00 93.00 199 PHE A N 1
ATOM 1550 C CA . PHE A 1 199 ? -4.303 0.056 14.856 1.00 93.00 199 PHE A CA 1
ATOM 1551 C C . PHE A 1 199 ? -4.474 -1.472 14.824 1.00 93.00 199 PHE A C 1
ATOM 1553 O O . PHE A 1 199 ? -5.587 -1.979 14.994 1.00 93.00 199 PHE A O 1
ATOM 1560 N N . ALA A 1 200 ? -3.381 -2.232 14.711 1.00 91.19 200 ALA A N 1
ATOM 1561 C CA . ALA A 1 200 ? -3.417 -3.692 14.804 1.00 91.19 200 ALA A CA 1
ATOM 1562 C C . ALA A 1 200 ? -3.964 -4.158 16.165 1.00 91.19 200 ALA A C 1
ATOM 1564 O O . ALA A 1 200 ? -4.792 -5.068 16.240 1.00 91.19 200 ALA A O 1
ATOM 1565 N N . THR A 1 201 ? -3.577 -3.488 17.255 1.00 90.56 201 THR A N 1
ATOM 1566 C CA . THR A 1 201 ? -4.077 -3.784 18.606 1.00 90.56 201 THR A CA 1
ATOM 1567 C C . THR A 1 201 ? -5.582 -3.550 18.732 1.00 90.56 201 THR A C 1
ATOM 1569 O O . THR A 1 201 ? -6.273 -4.391 19.308 1.00 90.56 201 THR A O 1
ATOM 1572 N N . LEU A 1 202 ? -6.125 -2.488 18.130 1.00 92.69 202 LEU A N 1
ATOM 1573 C CA . LEU A 1 202 ? -7.573 -2.273 18.033 1.00 92.69 202 LEU A CA 1
ATOM 1574 C C . LEU A 1 202 ? -8.278 -3.451 17.355 1.00 92.69 202 LEU A C 1
ATOM 1576 O O . LEU A 1 202 ? -9.294 -3.942 17.857 1.00 92.69 202 LEU A O 1
ATOM 1580 N N . LEU A 1 203 ? -7.747 -3.930 16.229 1.00 92.56 203 LEU A N 1
ATOM 1581 C CA . LEU A 1 203 ? -8.354 -5.032 15.479 1.00 92.56 203 LEU A CA 1
ATOM 1582 C C . LEU A 1 203 ? -8.245 -6.372 16.223 1.00 92.56 203 LEU A C 1
ATOM 1584 O O . LEU A 1 203 ? -9.178 -7.181 16.157 1.00 92.56 203 LEU A O 1
ATOM 1588 N N . ARG A 1 204 ? -7.166 -6.588 16.988 1.00 90.56 204 ARG A N 1
ATOM 1589 C CA . ARG A 1 204 ? -7.015 -7.734 17.903 1.00 90.56 204 ARG A CA 1
ATOM 1590 C C . ARG A 1 204 ? -8.014 -7.690 19.055 1.00 90.56 204 ARG A C 1
ATOM 1592 O O . ARG A 1 204 ? -8.674 -8.695 19.312 1.00 90.56 204 ARG A O 1
ATOM 1599 N N . ASP A 1 205 ? -8.192 -6.536 19.697 1.00 89.56 205 ASP A N 1
ATOM 1600 C CA . ASP A 1 205 ? -9.171 -6.347 20.781 1.00 89.56 205 ASP A CA 1
ATOM 1601 C C . ASP A 1 205 ? -10.610 -6.597 20.301 1.00 89.56 205 ASP A C 1
ATOM 1603 O O . ASP A 1 205 ? -11.448 -7.117 21.042 1.00 89.56 205 ASP A O 1
ATOM 1607 N N . CYS A 1 206 ? -10.890 -6.282 19.037 1.00 89.12 206 CYS A N 1
ATOM 1608 C CA . CYS A 1 206 ? -12.160 -6.587 18.382 1.00 89.12 206 CYS A CA 1
ATOM 1609 C C . CYS A 1 206 ? -12.272 -8.046 17.896 1.00 89.12 206 CYS A C 1
ATOM 1611 O O . CYS A 1 206 ? -13.337 -8.449 17.430 1.00 89.12 206 CYS A O 1
ATOM 1613 N N . ARG A 1 207 ? -11.199 -8.845 18.002 1.00 88.38 207 ARG A N 1
ATOM 1614 C CA . ARG A 1 207 ? -11.096 -10.234 17.513 1.00 88.38 207 ARG A CA 1
ATOM 1615 C C . ARG A 1 207 ? -11.385 -10.369 16.015 1.00 88.38 207 ARG A C 1
ATOM 1617 O O . ARG A 1 207 ? -12.060 -11.301 15.585 1.00 88.38 207 ARG A O 1
ATOM 1624 N N . ILE A 1 208 ? -10.910 -9.401 15.235 1.00 87.88 208 ILE A N 1
ATOM 1625 C CA . ILE A 1 208 ? -11.139 -9.325 13.786 1.00 87.88 208 ILE A CA 1
ATOM 1626 C C . ILE A 1 208 ? -9.971 -9.941 13.010 1.00 87.88 208 ILE A C 1
ATOM 1628 O O . ILE A 1 208 ? -10.196 -10.468 11.923 1.00 87.88 208 ILE A O 1
ATOM 1632 N N . ILE A 1 209 ? -8.750 -9.884 13.559 1.00 86.31 209 ILE A N 1
ATOM 1633 C CA . ILE A 1 209 ? -7.574 -10.501 12.936 1.00 86.31 209 ILE A CA 1
ATOM 1634 C C . ILE A 1 209 ? -7.727 -12.023 12.997 1.00 86.31 209 ILE A C 1
ATOM 1636 O O . ILE A 1 209 ? -7.723 -12.620 14.074 1.00 86.31 209 ILE A O 1
ATOM 1640 N N . ASP A 1 210 ? -7.905 -12.632 11.829 1.00 83.06 210 ASP A N 1
ATOM 1641 C CA . ASP A 1 210 ? -8.130 -14.062 11.634 1.00 83.06 210 ASP A CA 1
ATOM 1642 C C . ASP A 1 210 ? -7.611 -14.513 10.255 1.00 83.06 210 ASP A C 1
ATOM 1644 O O . ASP A 1 210 ? -6.883 -13.787 9.582 1.00 83.06 210 ASP A O 1
ATOM 1648 N N . GLY A 1 211 ? -7.964 -15.726 9.817 1.00 73.81 211 GLY A N 1
ATOM 1649 C CA . GLY A 1 211 ? -7.521 -16.252 8.520 1.00 73.81 211 GLY A CA 1
ATOM 1650 C C . GLY A 1 211 ? -7.971 -15.431 7.301 1.00 73.81 211 GLY A C 1
ATOM 1651 O O . GLY A 1 211 ? -7.343 -15.539 6.252 1.00 73.81 211 GLY A O 1
ATOM 1652 N N . ASN A 1 212 ? -9.016 -14.602 7.428 1.00 74.25 212 ASN A N 1
ATOM 1653 C CA . ASN A 1 212 ? -9.510 -13.739 6.349 1.00 74.25 212 ASN A CA 1
ATOM 1654 C C . ASN A 1 212 ? -8.911 -12.323 6.401 1.00 74.25 212 ASN A C 1
ATOM 1656 O O . ASN A 1 212 ? -8.852 -11.650 5.374 1.00 74.25 212 ASN A O 1
ATOM 1660 N N . LEU A 1 213 ? -8.483 -11.862 7.580 1.00 85.75 213 LEU A N 1
ATOM 1661 C CA . LEU A 1 213 ? -7.791 -10.588 7.776 1.00 85.75 213 LEU A CA 1
ATOM 1662 C C . LEU A 1 213 ? -6.517 -10.830 8.593 1.00 85.75 213 LEU A C 1
ATOM 1664 O O . LEU A 1 213 ? -6.546 -10.783 9.821 1.00 85.75 213 LEU A O 1
ATOM 1668 N N . SER A 1 214 ? -5.405 -11.096 7.909 1.00 88.69 214 SER A N 1
ATOM 1669 C CA . SER A 1 214 ? -4.108 -11.311 8.556 1.00 88.69 214 SER A CA 1
ATOM 1670 C C . SER A 1 214 ? -3.432 -9.993 8.951 1.00 88.69 214 SER A C 1
ATOM 1672 O O . SER A 1 214 ? -3.756 -8.935 8.413 1.00 88.69 214 SER A O 1
ATOM 1674 N N . GLU A 1 215 ? -2.443 -10.058 9.847 1.00 85.75 215 GLU A N 1
ATOM 1675 C CA . GLU A 1 215 ? -1.599 -8.907 10.230 1.00 85.75 215 GLU A CA 1
ATOM 1676 C C . GLU A 1 215 ? -0.963 -8.232 8.999 1.00 85.75 215 GLU A C 1
ATOM 1678 O O . GLU A 1 215 ? -0.970 -7.012 8.877 1.00 85.75 215 GLU A O 1
ATOM 1683 N N . ALA A 1 216 ? -0.529 -9.030 8.021 1.00 79.44 216 ALA A N 1
ATOM 1684 C CA . ALA A 1 216 ? -0.012 -8.547 6.743 1.00 79.44 216 ALA A CA 1
ATOM 1685 C C . ALA A 1 216 ? -1.030 -7.708 5.953 1.00 79.44 216 ALA A C 1
ATOM 1687 O O . ALA A 1 216 ? -0.686 -6.704 5.332 1.00 79.44 216 ALA A O 1
ATOM 1688 N N . VAL A 1 217 ? -2.302 -8.119 5.960 1.00 84.38 217 VAL A N 1
ATOM 1689 C CA . VAL A 1 217 ? -3.372 -7.358 5.304 1.00 84.38 217 VAL A CA 1
ATOM 1690 C C . VAL A 1 217 ? -3.642 -6.060 6.063 1.00 84.38 217 VAL A C 1
ATOM 1692 O O . VAL A 1 217 ? -3.857 -5.032 5.430 1.00 84.38 217 VAL A O 1
ATOM 1695 N N . VAL A 1 218 ? -3.594 -6.079 7.399 1.00 89.19 218 VAL A N 1
ATOM 1696 C CA . VAL A 1 218 ? -3.747 -4.874 8.231 1.00 89.19 218 VAL A CA 1
ATOM 1697 C C . VAL A 1 218 ? -2.643 -3.856 7.942 1.00 89.19 218 VAL A C 1
ATOM 1699 O O . VAL A 1 218 ? -2.950 -2.685 7.735 1.00 89.19 218 VAL A O 1
ATOM 1702 N N . GLN A 1 219 ? -1.389 -4.302 7.859 1.00 84.75 219 GLN A N 1
ATOM 1703 C CA . GLN A 1 219 ? -0.252 -3.454 7.486 1.00 84.75 219 GLN A CA 1
ATOM 1704 C C . GLN A 1 219 ? -0.437 -2.851 6.092 1.00 84.75 219 GLN A C 1
ATOM 1706 O O . GLN A 1 219 ? -0.296 -1.646 5.917 1.00 84.75 219 GLN A O 1
ATOM 1711 N N . ASN A 1 220 ? -0.851 -3.660 5.114 1.00 80.75 220 ASN A N 1
ATOM 1712 C CA . ASN A 1 220 ? -1.112 -3.164 3.765 1.00 80.75 220 ASN A CA 1
ATOM 1713 C C . ASN A 1 220 ? -2.252 -2.125 3.729 1.00 80.75 220 ASN A C 1
ATOM 1715 O O . ASN A 1 220 ? -2.145 -1.119 3.034 1.00 80.75 220 ASN A O 1
ATOM 1719 N N . ILE A 1 221 ? -3.330 -2.327 4.501 1.00 87.44 221 ILE A N 1
ATOM 1720 C CA . ILE A 1 221 ? -4.393 -1.318 4.649 1.00 87.44 221 ILE A CA 1
ATOM 1721 C C . ILE A 1 221 ? -3.812 -0.019 5.215 1.00 87.44 221 ILE A C 1
ATOM 1723 O O . ILE A 1 221 ? -4.117 1.042 4.684 1.00 87.44 221 ILE A O 1
ATOM 1727 N N . PHE A 1 222 ? -2.978 -0.098 6.256 1.00 87.56 222 PHE A N 1
ATOM 1728 C CA . PHE A 1 222 ? -2.355 1.073 6.876 1.00 87.56 222 PHE A CA 1
ATOM 1729 C C . PHE A 1 222 ? -1.535 1.879 5.856 1.00 87.56 222 PHE A C 1
ATOM 1731 O O . PHE A 1 222 ? -1.772 3.072 5.688 1.00 87.56 222 PHE A O 1
ATOM 1738 N N . VAL A 1 223 ? -0.661 1.206 5.102 1.00 78.81 223 VAL A N 1
ATOM 1739 C CA . VAL A 1 223 ? 0.162 1.824 4.048 1.00 78.81 223 VAL A CA 1
ATOM 1740 C C . VAL A 1 223 ? -0.697 2.437 2.937 1.00 78.81 223 VAL A C 1
ATOM 1742 O O . VAL A 1 223 ? -0.470 3.573 2.538 1.00 78.81 223 VAL A O 1
ATOM 1745 N N . CYS A 1 224 ? -1.721 1.726 2.450 1.00 79.00 224 CYS A N 1
ATOM 1746 C CA . CYS A 1 224 ? -2.596 2.234 1.381 1.00 79.00 224 CYS A CA 1
ATOM 1747 C C . CYS A 1 224 ? -3.352 3.512 1.767 1.00 79.00 224 CYS A C 1
ATOM 1749 O O . CYS A 1 224 ? -3.719 4.301 0.893 1.00 79.00 224 CYS A O 1
ATOM 1751 N N . VAL A 1 225 ? -3.644 3.669 3.056 1.00 83.31 225 VAL A N 1
ATOM 1752 C CA . VAL A 1 225 ? -4.352 4.828 3.592 1.00 83.31 225 VAL A CA 1
ATOM 1753 C C . VAL A 1 225 ? -3.406 6.016 3.786 1.00 83.31 225 VAL A C 1
ATOM 1755 O O . VAL A 1 225 ? -3.810 7.136 3.499 1.00 83.31 225 VAL A O 1
ATOM 1758 N N . GLN A 1 226 ? -2.168 5.772 4.223 1.00 77.25 226 GLN A N 1
ATOM 1759 C CA . GLN A 1 226 ? -1.147 6.810 4.421 1.00 77.25 226 GLN A CA 1
ATOM 1760 C C . GLN A 1 226 ? -0.605 7.360 3.099 1.00 77.25 226 GLN A C 1
ATOM 1762 O O . GLN A 1 226 ? -0.482 8.564 2.934 1.00 77.25 226 GLN A O 1
ATOM 1767 N N . ASN A 1 227 ? -0.363 6.499 2.108 1.00 63.25 227 ASN A N 1
ATOM 1768 C CA . ASN A 1 227 ? 0.238 6.904 0.829 1.00 63.25 227 ASN A CA 1
ATOM 1769 C C . ASN A 1 227 ? -0.660 7.788 -0.051 1.00 63.25 227 ASN A C 1
ATOM 1771 O O . ASN A 1 227 ? -0.307 8.084 -1.182 1.00 63.25 227 ASN A O 1
ATOM 1775 N N . ALA A 1 228 ? -1.855 8.145 0.401 1.00 57.69 228 ALA A N 1
ATOM 1776 C CA . ALA A 1 228 ? -2.821 8.835 -0.436 1.00 57.69 228 ALA A CA 1
ATOM 1777 C C . ALA A 1 228 ? -3.343 10.151 0.122 1.00 57.69 228 ALA A C 1
ATOM 1779 O O . ALA A 1 228 ? -4.131 10.830 -0.534 1.00 57.69 228 ALA A O 1
ATOM 1780 N N . SER A 1 229 ? -2.938 10.493 1.338 1.00 51.34 229 SER A N 1
ATOM 1781 C CA . SER A 1 229 ? -3.089 11.831 1.895 1.00 51.34 229 SER A CA 1
ATOM 1782 C C . SER A 1 229 ? -1.994 12.783 1.384 1.00 51.34 229 SER A C 1
ATOM 1784 O O . SER A 1 229 ? -2.163 13.992 1.496 1.00 51.34 229 SER A O 1
ATOM 1786 N N . GLU A 1 230 ? -0.935 12.270 0.739 1.00 47.84 230 GLU A N 1
ATOM 1787 C CA . GLU A 1 230 ? 0.175 13.054 0.161 1.00 47.84 230 GLU A CA 1
ATOM 1788 C C . GLU A 1 230 ? -0.146 13.716 -1.207 1.00 47.84 230 GLU A C 1
ATOM 1790 O O . GLU A 1 230 ? 0.690 14.431 -1.767 1.00 47.84 230 GLU A O 1
ATOM 1795 N N . GLU A 1 231 ? -1.356 13.528 -1.761 1.00 40.19 231 GLU A N 1
ATOM 1796 C CA . GLU A 1 231 ? -1.786 14.206 -3.002 1.00 40.19 231 GLU A CA 1
ATOM 1797 C C . GLU A 1 231 ? -2.108 15.707 -2.800 1.00 40.19 231 GLU A C 1
ATOM 1799 O O . GLU A 1 231 ? -2.145 16.440 -3.787 1.00 40.19 231 GLU A O 1
ATOM 1804 N N . ASP A 1 232 ? -2.270 16.184 -1.554 1.00 36.69 232 ASP A N 1
ATOM 1805 C CA . ASP A 1 232 ? -2.732 17.552 -1.239 1.00 36.69 232 ASP A CA 1
ATOM 1806 C C . ASP A 1 232 ? -1.829 18.362 -0.271 1.00 36.69 232 ASP A C 1
ATOM 1808 O O . ASP A 1 232 ? -2.206 19.475 0.104 1.00 36.69 232 ASP A O 1
ATOM 1812 N N . ASP A 1 233 ? -0.651 17.869 0.138 1.00 37.88 233 ASP A N 1
ATOM 1813 C CA . ASP A 1 233 ? 0.235 18.610 1.059 1.00 37.88 233 ASP A CA 1
ATOM 1814 C C . ASP A 1 233 ? 1.520 19.095 0.359 1.00 37.88 233 ASP A C 1
ATOM 1816 O O . ASP A 1 233 ? 2.489 18.355 0.193 1.00 37.88 233 ASP A O 1
ATOM 1820 N N . ASP A 1 234 ? 1.544 20.377 -0.031 1.00 35.62 234 ASP A N 1
ATOM 1821 C CA . ASP A 1 234 ? 2.757 21.157 -0.358 1.00 35.62 234 ASP A CA 1
ATOM 1822 C C . ASP A 1 234 ? 3.564 21.459 0.934 1.00 35.62 234 ASP A C 1
ATOM 1824 O O . ASP A 1 234 ? 3.954 22.596 1.222 1.00 35.62 234 ASP A O 1
ATOM 1828 N N . GLY A 1 235 ? 3.758 20.436 1.766 1.00 37.50 235 GLY A N 1
ATOM 1829 C CA . GLY A 1 235 ? 4.394 20.500 3.073 1.00 37.50 235 GLY A CA 1
ATOM 1830 C C . GLY A 1 235 ? 5.756 19.823 3.047 1.00 37.50 235 GLY A C 1
ATOM 1831 O O . GLY A 1 235 ? 5.866 18.612 3.202 1.00 37.50 235 GLY A O 1
ATOM 1832 N N . ASP A 1 236 ? 6.804 20.622 2.864 1.00 37.09 236 ASP A N 1
ATOM 1833 C CA . ASP A 1 236 ? 8.201 20.242 3.077 1.00 37.09 236 ASP A CA 1
ATOM 1834 C C . ASP A 1 236 ? 8.414 19.937 4.577 1.00 37.09 236 ASP A C 1
ATOM 1836 O O . ASP A 1 236 ? 8.829 20.808 5.345 1.00 37.09 236 ASP A O 1
ATOM 1840 N N . ASP A 1 237 ? 8.062 18.725 5.028 1.00 36.25 237 ASP A N 1
ATOM 1841 C CA . ASP A 1 237 ? 8.552 18.174 6.295 1.00 36.25 237 ASP A CA 1
ATOM 1842 C C . ASP A 1 237 ? 9.725 17.214 6.016 1.00 36.25 237 ASP A C 1
ATOM 1844 O O . ASP A 1 237 ? 9.527 16.024 5.746 1.00 36.25 237 ASP A O 1
ATOM 1848 N N . PRO A 1 238 ? 10.980 17.699 6.092 1.00 31.62 238 PRO A N 1
ATOM 1849 C CA . PRO A 1 238 ? 12.179 16.880 5.922 1.00 31.62 238 PRO A CA 1
ATOM 1850 C C . PRO A 1 238 ? 12.391 15.887 7.076 1.00 31.62 238 PRO A C 1
ATOM 1852 O O . PRO A 1 238 ? 13.396 15.175 7.103 1.00 31.62 238 PRO A O 1
ATOM 1855 N N . ASN A 1 239 ? 11.467 15.832 8.035 1.00 33.97 239 ASN A N 1
ATOM 1856 C CA . ASN A 1 239 ? 11.486 14.942 9.177 1.00 33.97 239 ASN A CA 1
ATOM 1857 C C . ASN A 1 239 ? 10.287 13.983 9.162 1.00 33.97 239 ASN A C 1
ATOM 1859 O O . ASN A 1 239 ? 9.707 13.774 10.223 1.00 33.97 239 ASN A O 1
ATOM 1863 N N . GLY A 1 240 ? 9.961 13.429 7.976 1.00 37.59 240 GLY A N 1
ATOM 1864 C CA . GLY A 1 240 ? 8.961 12.382 7.698 1.00 37.59 240 GLY A CA 1
ATOM 1865 C C . GLY A 1 240 ? 8.513 11.630 8.946 1.00 37.59 240 GLY A C 1
ATOM 1866 O O . GLY A 1 240 ? 9.110 10.620 9.325 1.00 37.59 240 GLY A O 1
ATOM 1867 N N . GLY A 1 241 ? 7.536 12.229 9.626 1.00 36.66 241 GLY A N 1
ATOM 1868 C CA . GLY A 1 241 ? 7.182 11.884 10.991 1.00 36.66 241 GLY A CA 1
ATOM 1869 C C . GLY A 1 241 ? 6.610 10.481 11.044 1.00 36.66 241 GLY A C 1
ATOM 1870 O O . GLY A 1 241 ? 5.830 10.116 10.175 1.00 36.66 241 GLY A O 1
ATOM 1871 N N . GLU A 1 242 ? 7.047 9.728 12.057 1.00 52.22 242 GLU A N 1
ATOM 1872 C CA . GLU A 1 242 ? 6.526 8.440 12.534 1.00 52.22 242 GLU A CA 1
ATOM 1873 C C . GLU A 1 242 ? 5.220 8.010 11.837 1.00 52.22 242 GLU A C 1
ATOM 1875 O O . GLU A 1 242 ? 4.217 8.687 12.030 1.00 52.22 242 GLU A O 1
ATOM 1880 N N . ASP A 1 243 ? 5.232 6.905 11.071 1.00 68.69 243 ASP A N 1
ATOM 1881 C CA . ASP A 1 243 ? 4.079 6.327 10.350 1.00 68.69 243 ASP A CA 1
ATOM 1882 C C . ASP A 1 243 ? 2.803 6.271 11.230 1.00 68.69 243 ASP A C 1
ATOM 1884 O O . ASP A 1 243 ? 2.516 5.276 11.915 1.00 68.69 243 ASP A O 1
ATOM 1888 N N . GLU A 1 244 ? 2.032 7.358 11.258 1.00 81.88 244 GLU A N 1
ATOM 1889 C CA . GLU A 1 244 ? 0.880 7.555 12.129 1.00 81.88 244 GLU A CA 1
ATOM 1890 C C . GLU A 1 244 ? -0.317 8.065 11.317 1.00 81.88 244 GLU A C 1
ATOM 1892 O O . GLU A 1 244 ? -0.252 9.072 10.618 1.00 81.88 244 GLU A O 1
ATOM 1897 N N . MET A 1 245 ? -1.466 7.403 11.475 1.00 86.94 245 MET A N 1
ATOM 1898 C CA . MET A 1 245 ? -2.712 7.789 10.819 1.00 86.94 245 MET A CA 1
ATOM 1899 C C . MET A 1 245 ? -3.538 8.784 11.634 1.00 86.94 245 MET A C 1
ATOM 1901 O O . MET A 1 245 ? -3.756 8.610 12.841 1.00 86.94 245 MET A O 1
ATOM 1905 N N . VAL A 1 246 ? -4.076 9.800 10.966 1.00 90.81 246 VAL A N 1
ATOM 1906 C CA . VAL A 1 246 ? -5.054 10.743 11.517 1.00 90.81 246 VAL A CA 1
ATOM 1907 C C . VAL A 1 246 ? -6.475 10.163 11.494 1.00 90.81 246 VAL A C 1
ATOM 1909 O O . VAL A 1 246 ? -6.744 9.079 10.977 1.00 90.81 246 VAL A O 1
ATOM 1912 N N . TYR A 1 247 ? -7.444 10.881 12.068 1.00 92.50 247 TYR A N 1
ATOM 1913 C CA . TYR A 1 247 ? -8.814 10.369 12.189 1.00 92.50 247 TYR A CA 1
ATOM 1914 C C . TYR A 1 247 ? -9.492 10.082 10.836 1.00 92.50 247 TYR A C 1
ATOM 1916 O O . TYR A 1 247 ? -10.264 9.132 10.732 1.00 92.50 247 TYR A O 1
ATOM 1924 N N . THR A 1 248 ? -9.235 10.881 9.798 1.00 91.38 248 THR A N 1
ATOM 1925 C CA . THR A 1 248 ? -9.797 10.657 8.452 1.00 91.38 248 THR A CA 1
ATOM 1926 C C . THR A 1 248 ? -9.272 9.367 7.830 1.00 91.38 248 THR A C 1
ATOM 1928 O O . THR A 1 248 ? -10.057 8.563 7.331 1.00 91.38 248 THR A O 1
ATOM 1931 N N . GLU A 1 249 ? -7.974 9.125 7.959 1.00 91.56 249 GLU A N 1
ATOM 1932 C CA . GLU A 1 249 ? -7.293 7.899 7.542 1.00 91.56 249 GLU A CA 1
ATOM 1933 C C . GLU A 1 249 ? -7.779 6.682 8.337 1.00 91.56 249 GLU A C 1
ATOM 1935 O O . GLU A 1 249 ? -8.119 5.647 7.769 1.00 91.56 249 GLU A O 1
ATOM 1940 N N . PHE A 1 250 ? -7.958 6.818 9.651 1.00 95.38 250 PHE A N 1
ATOM 1941 C CA . PHE A 1 250 ? -8.582 5.775 10.464 1.00 95.38 250 PHE A CA 1
ATOM 1942 C C . PHE A 1 250 ? -9.978 5.385 9.951 1.00 95.38 250 PHE A C 1
ATOM 1944 O O . PHE A 1 250 ? -10.331 4.204 9.923 1.00 95.38 250 PHE A O 1
ATOM 1951 N N . MET A 1 251 ? -10.791 6.355 9.526 1.00 95.56 251 MET A N 1
ATOM 1952 C CA . MET A 1 251 ? -12.126 6.084 8.982 1.00 95.56 251 MET A CA 1
ATOM 1953 C C . MET A 1 251 ? -12.041 5.309 7.664 1.00 95.56 251 MET A C 1
ATOM 1955 O O . MET A 1 251 ? -12.796 4.352 7.468 1.00 95.56 251 MET A O 1
ATOM 1959 N N . GLU A 1 252 ? -11.097 5.674 6.798 1.00 94.19 252 GLU A N 1
ATOM 1960 C CA . GLU A 1 252 ? -10.787 4.935 5.574 1.00 94.19 252 GLU A CA 1
ATOM 1961 C C . GLU A 1 252 ? -10.349 3.493 5.880 1.00 94.19 252 GLU A C 1
ATOM 1963 O O . GLU A 1 252 ? -10.920 2.541 5.337 1.00 94.19 252 GLU A O 1
ATOM 1968 N N . ALA A 1 253 ? -9.426 3.314 6.826 1.00 94.44 253 ALA A N 1
ATOM 1969 C CA . ALA A 1 253 ? -8.926 2.009 7.245 1.00 94.44 253 ALA A CA 1
ATOM 1970 C C . ALA A 1 253 ? -10.048 1.116 7.806 1.00 94.44 253 ALA A C 1
ATOM 1972 O O . ALA A 1 253 ? -10.158 -0.058 7.450 1.00 94.44 253 ALA A O 1
ATOM 1973 N N . ILE A 1 254 ? -10.950 1.666 8.626 1.00 95.94 254 ILE A N 1
ATOM 1974 C CA . ILE A 1 254 ? -12.117 0.944 9.160 1.00 95.94 254 ILE A CA 1
ATOM 1975 C C . ILE A 1 254 ? -13.075 0.507 8.048 1.00 95.94 254 ILE A C 1
ATOM 1977 O O . ILE A 1 254 ? -13.607 -0.609 8.080 1.00 95.94 254 ILE A O 1
ATOM 1981 N N . ALA A 1 255 ? -13.294 1.354 7.045 1.00 95.31 255 ALA A N 1
ATOM 1982 C CA . ALA A 1 255 ? -14.088 0.968 5.892 1.00 95.31 255 ALA A CA 1
ATOM 1983 C C . ALA A 1 255 ? -13.419 -0.142 5.076 1.00 95.31 255 ALA A C 1
ATOM 1985 O O . ALA A 1 255 ? -14.108 -1.088 4.684 1.00 95.31 255 ALA A O 1
ATOM 1986 N N . ALA A 1 256 ? -12.099 -0.086 4.886 1.00 92.94 256 ALA A N 1
ATOM 1987 C CA . ALA A 1 256 ? -11.354 -1.128 4.187 1.00 92.94 256 ALA A CA 1
ATOM 1988 C C . ALA A 1 256 ? -11.476 -2.465 4.930 1.00 92.94 256 ALA A C 1
ATOM 1990 O O . ALA A 1 256 ? -11.877 -3.470 4.338 1.00 92.94 256 ALA A O 1
ATOM 1991 N N . VAL A 1 257 ? -11.270 -2.465 6.251 1.00 94.38 257 VAL A N 1
ATOM 1992 C CA . VAL A 1 257 ? -11.471 -3.641 7.115 1.00 94.38 257 VAL A CA 1
ATOM 1993 C C . VAL A 1 257 ? -12.889 -4.205 6.969 1.00 94.38 257 VAL A C 1
ATOM 1995 O O . VAL A 1 257 ? -13.062 -5.421 6.866 1.00 94.38 257 VAL A O 1
ATOM 1998 N N . SER A 1 258 ? -13.917 -3.353 6.889 1.00 93.94 258 SER A N 1
ATOM 1999 C CA . SER A 1 258 ? -15.298 -3.814 6.691 1.00 93.94 258 SER A CA 1
ATOM 2000 C C . SER A 1 258 ? -15.496 -4.577 5.372 1.00 93.94 258 SER A C 1
ATOM 2002 O O . SER A 1 258 ? -16.258 -5.547 5.332 1.00 93.94 258 SER A O 1
ATOM 2004 N N . CYS A 1 259 ? -14.772 -4.201 4.312 1.00 91.25 259 CYS A N 1
ATOM 2005 C CA . CYS A 1 259 ? -14.811 -4.884 3.019 1.00 91.25 259 CYS A CA 1
ATOM 2006 C C . CYS A 1 259 ? -14.107 -6.246 3.048 1.00 91.25 259 CYS A C 1
ATOM 2008 O O . CYS A 1 259 ? -14.602 -7.177 2.415 1.00 91.25 259 CYS A O 1
ATOM 2010 N N . TYR A 1 260 ? -13.030 -6.400 3.826 1.00 89.62 260 TYR A N 1
ATOM 2011 C CA . TYR A 1 260 ? -12.413 -7.712 4.071 1.00 89.62 260 TYR A CA 1
ATOM 2012 C C . TYR A 1 260 ? -13.322 -8.630 4.895 1.00 89.62 260 TYR A C 1
ATOM 2014 O O . TYR A 1 260 ? -13.415 -9.828 4.632 1.00 89.62 260 TYR A O 1
ATOM 2022 N N . ARG A 1 261 ? -14.047 -8.077 5.876 1.00 87.94 261 ARG A N 1
ATOM 2023 C CA . ARG A 1 261 ? -14.956 -8.855 6.737 1.00 87.94 261 ARG A CA 1
ATOM 2024 C C . ARG A 1 261 ? -16.239 -9.289 6.056 1.00 87.94 261 ARG A C 1
ATOM 2026 O O . ARG A 1 261 ? -16.804 -10.318 6.417 1.00 87.94 261 ARG A O 1
ATOM 2033 N N . GLN A 1 262 ? -16.699 -8.523 5.081 1.00 88.69 262 GLN A N 1
ATOM 2034 C CA . GLN A 1 262 ? -17.842 -8.882 4.264 1.00 88.69 262 GLN A CA 1
ATOM 2035 C C . GLN A 1 262 ? -17.439 -8.768 2.803 1.00 88.69 262 GLN A C 1
ATOM 2037 O O . GLN A 1 262 ? -17.673 -7.739 2.190 1.00 88.69 262 GLN A O 1
ATOM 2042 N N . ALA A 1 263 ? -16.835 -9.815 2.242 1.00 86.38 263 ALA A N 1
ATOM 2043 C CA . ALA A 1 263 ? -16.309 -9.787 0.877 1.00 86.38 263 ALA A CA 1
ATOM 2044 C C . ALA A 1 263 ? -17.396 -9.845 -0.217 1.00 86.38 263 ALA A C 1
ATOM 2046 O O . ALA A 1 263 ? -17.093 -9.578 -1.378 1.00 86.38 263 ALA A O 1
ATOM 2047 N N . ASN A 1 264 ? -18.659 -10.149 0.123 1.00 85.38 264 ASN A N 1
ATOM 2048 C CA . ASN A 1 264 ? -19.732 -10.333 -0.859 1.00 85.38 264 ASN A CA 1
ATOM 2049 C C . ASN A 1 264 ? -19.973 -9.061 -1.705 1.00 85.38 264 ASN A C 1
ATOM 2051 O O . ASN A 1 264 ? -20.557 -8.109 -1.175 1.00 85.38 264 ASN A O 1
ATOM 2055 N N . PRO A 1 265 ? -19.622 -9.055 -3.013 1.00 83.62 265 PRO A N 1
ATOM 2056 C CA . PRO A 1 265 ? -19.662 -7.876 -3.886 1.00 83.62 265 PRO A CA 1
ATOM 2057 C C . PRO A 1 265 ? -21.058 -7.258 -4.032 1.00 83.62 265 PRO A C 1
ATOM 2059 O O . PRO A 1 265 ? -21.166 -6.065 -4.297 1.00 83.62 265 PRO A O 1
ATOM 2062 N N . PHE A 1 266 ? -22.121 -8.032 -3.805 1.00 90.62 266 PHE A N 1
ATOM 2063 C CA . PHE A 1 266 ? -23.508 -7.583 -3.951 1.00 90.62 266 PHE A CA 1
ATOM 2064 C C . PHE A 1 266 ? -24.033 -6.797 -2.741 1.00 90.62 266 PHE A C 1
ATOM 2066 O O . PHE A 1 266 ? -25.114 -6.214 -2.801 1.00 90.62 266 PHE A O 1
ATOM 2073 N N . ILE A 1 267 ? -23.282 -6.757 -1.637 1.00 90.56 267 ILE A N 1
ATOM 2074 C CA . ILE A 1 267 ? -23.610 -5.928 -0.475 1.00 90.56 267 ILE A CA 1
ATOM 2075 C C . ILE A 1 267 ? -22.922 -4.573 -0.639 1.00 90.56 267 ILE A C 1
ATOM 2077 O O . ILE A 1 267 ? -21.701 -4.511 -0.802 1.00 90.56 267 ILE A O 1
ATOM 2081 N N . SER A 1 268 ? -23.693 -3.486 -0.558 1.00 93.06 268 SER A N 1
ATOM 2082 C CA . SER A 1 268 ? -23.153 -2.125 -0.641 1.00 93.06 268 SER A CA 1
ATOM 2083 C C . SER A 1 268 ? -22.157 -1.839 0.484 1.00 93.06 268 SER A C 1
ATOM 2085 O O . SER A 1 268 ? -22.302 -2.331 1.606 1.00 93.06 268 SER A O 1
ATOM 2087 N N . MET A 1 269 ? -21.167 -0.992 0.207 1.00 93.44 269 MET A N 1
ATOM 2088 C CA . MET A 1 269 ? -20.145 -0.603 1.181 1.00 93.44 269 MET A CA 1
ATOM 2089 C C . MET A 1 269 ? -20.751 -0.029 2.469 1.00 93.44 269 MET A C 1
ATOM 2091 O O . MET A 1 269 ? -20.347 -0.412 3.563 1.00 93.44 269 MET A O 1
ATOM 2095 N N . ALA A 1 270 ? -21.793 0.802 2.354 1.00 95.44 270 ALA A N 1
ATOM 2096 C CA . ALA A 1 270 ? -22.515 1.341 3.506 1.00 95.44 270 ALA A CA 1
ATOM 2097 C C . ALA A 1 270 ? -23.091 0.232 4.405 1.00 95.44 270 ALA A C 1
ATOM 2099 O O . ALA A 1 270 ? -22.977 0.297 5.630 1.00 95.44 270 ALA A O 1
ATOM 2100 N N . ASN A 1 271 ? -23.667 -0.818 3.809 1.00 94.94 271 ASN A N 1
ATOM 2101 C CA . ASN A 1 271 ? -24.216 -1.945 4.559 1.00 94.94 271 ASN A CA 1
ATOM 2102 C C . ASN A 1 271 ? -23.116 -2.798 5.202 1.00 94.94 271 ASN A C 1
ATOM 2104 O O . ASN A 1 271 ? -23.281 -3.211 6.351 1.00 94.94 271 ASN A O 1
ATOM 2108 N N . ARG A 1 272 ? -21.988 -3.018 4.511 1.00 95.25 272 ARG A N 1
ATOM 2109 C CA . ARG A 1 272 ? -20.818 -3.716 5.077 1.00 95.25 272 ARG A CA 1
ATOM 2110 C C . ARG A 1 272 ? -20.265 -2.972 6.284 1.00 95.25 272 ARG A C 1
ATOM 2112 O O . ARG A 1 272 ? -20.130 -3.565 7.351 1.00 95.25 272 ARG A O 1
ATOM 2119 N N . LEU A 1 273 ? -20.038 -1.669 6.134 1.00 95.88 273 LEU A N 1
ATOM 2120 C CA . LEU A 1 273 ? -19.529 -0.803 7.189 1.00 95.88 273 LEU A CA 1
ATOM 2121 C C . LEU A 1 273 ? -20.489 -0.752 8.380 1.00 95.88 273 LEU A C 1
ATOM 2123 O O . LEU A 1 273 ? -20.079 -0.981 9.512 1.00 95.88 273 LEU A O 1
ATOM 2127 N N . ASN A 1 274 ? -21.782 -0.514 8.148 1.00 94.75 274 ASN A N 1
ATOM 2128 C CA . ASN A 1 274 ? -22.768 -0.468 9.228 1.00 94.75 274 ASN A CA 1
ATOM 2129 C C . ASN A 1 274 ? -22.867 -1.808 9.971 1.00 94.75 274 ASN A C 1
ATOM 2131 O O . ASN A 1 274 ? -22.945 -1.818 11.198 1.00 94.75 274 ASN A O 1
ATOM 2135 N N . HIS A 1 275 ? -22.846 -2.934 9.251 1.00 93.12 275 HIS A N 1
ATOM 2136 C CA . HIS A 1 275 ? -22.816 -4.254 9.876 1.00 93.12 275 HIS A CA 1
ATOM 2137 C C . HIS A 1 275 ? -21.555 -4.427 10.726 1.00 93.12 275 HIS A C 1
ATOM 2139 O O . HIS A 1 275 ? -21.659 -4.770 11.900 1.00 93.12 275 HIS A O 1
ATOM 2145 N N . PHE A 1 276 ? -20.387 -4.114 10.164 1.00 93.44 276 PHE A N 1
ATOM 2146 C CA . PHE A 1 276 ? -19.101 -4.210 10.845 1.00 93.44 276 PHE A CA 1
ATOM 2147 C C . PHE A 1 276 ? -19.049 -3.383 12.137 1.00 93.44 276 PHE A C 1
ATOM 2149 O O . PHE A 1 276 ? -18.686 -3.908 13.187 1.00 93.44 276 PHE A O 1
ATOM 2156 N N . LEU A 1 277 ? -19.486 -2.122 12.103 1.00 92.62 277 LEU A N 1
ATOM 2157 C CA . LEU A 1 277 ? -19.520 -1.266 13.294 1.00 92.62 277 LEU A CA 1
ATOM 2158 C C . LEU A 1 277 ? -20.467 -1.808 14.376 1.00 92.62 277 LEU A C 1
ATOM 2160 O O . LEU A 1 277 ? -20.193 -1.671 15.567 1.00 92.62 277 LEU A O 1
ATOM 2164 N N . ARG A 1 278 ? -21.572 -2.445 13.972 1.00 89.69 278 ARG A N 1
ATOM 2165 C CA . ARG A 1 278 ? -22.587 -3.001 14.880 1.00 89.69 278 ARG A CA 1
ATOM 2166 C C . ARG A 1 278 ? -22.238 -4.354 15.470 1.00 89.69 278 ARG A C 1
ATOM 2168 O O . ARG A 1 278 ? -22.849 -4.713 16.469 1.00 89.69 278 ARG A O 1
ATOM 2175 N N . THR A 1 279 ? -21.345 -5.121 14.855 1.00 87.50 279 THR A N 1
ATOM 2176 C CA . THR A 1 279 ? -21.019 -6.481 15.306 1.00 87.50 279 THR A CA 1
ATOM 2177 C C . THR A 1 279 ? -19.551 -6.602 15.687 1.00 87.50 279 THR A C 1
ATOM 2179 O O . THR A 1 279 ? -19.254 -7.004 16.810 1.00 87.50 279 THR A O 1
ATOM 2182 N N . GLY A 1 280 ? -18.645 -6.173 14.810 1.00 79.31 280 GLY A N 1
ATOM 2183 C CA . GLY A 1 280 ? -17.196 -6.281 14.975 1.00 79.31 280 GLY A CA 1
ATOM 2184 C C . GLY A 1 280 ? -16.603 -5.345 16.028 1.00 79.31 280 GLY A C 1
ATOM 2185 O O . GLY A 1 280 ? -15.692 -5.745 16.739 1.00 79.31 280 GLY A O 1
ATOM 2186 N N . MET A 1 281 ? -17.132 -4.128 16.192 1.00 85.00 281 MET A N 1
ATOM 2187 C CA . MET A 1 281 ? -16.571 -3.137 17.134 1.00 85.00 281 MET A CA 1
ATOM 2188 C C . MET A 1 281 ? -17.306 -3.048 18.483 1.00 85.00 281 MET A C 1
ATOM 2190 O O . MET A 1 281 ? -17.019 -2.176 19.304 1.00 85.00 281 MET A O 1
ATOM 2194 N N . THR A 1 282 ? -18.263 -3.937 18.747 1.00 77.69 282 THR A N 1
ATOM 2195 C CA . THR A 1 282 ? -19.114 -3.867 19.951 1.00 77.69 282 THR A CA 1
ATOM 2196 C C . THR A 1 282 ? -18.336 -4.030 21.251 1.00 77.69 282 THR A C 1
ATOM 2198 O O . THR A 1 282 ? -18.507 -3.229 22.170 1.00 77.69 282 THR A O 1
ATOM 2201 N N . ALA A 1 283 ? -17.443 -5.021 21.315 1.00 74.94 283 ALA A N 1
ATOM 2202 C CA . ALA A 1 283 ? -16.657 -5.324 22.509 1.00 74.94 283 ALA A CA 1
ATOM 2203 C C . ALA A 1 283 ? -15.799 -4.128 22.954 1.00 74.94 283 ALA A C 1
ATOM 2205 O O . ALA A 1 283 ? -15.761 -3.788 24.140 1.00 74.94 283 ALA A O 1
ATOM 2206 N N . ILE A 1 284 ? -15.160 -3.447 21.997 1.00 80.50 284 ILE A N 1
ATOM 2207 C CA . ILE A 1 284 ? -14.336 -2.276 22.295 1.00 80.50 284 ILE A CA 1
ATOM 2208 C C . ILE A 1 284 ? -15.180 -1.031 22.562 1.00 80.50 284 ILE A C 1
ATOM 2210 O O . ILE A 1 284 ? -14.849 -0.254 23.454 1.00 80.50 284 ILE A O 1
ATOM 2214 N N . SER A 1 285 ? -16.303 -0.864 21.855 1.00 75.88 285 SER A N 1
ATOM 2215 C CA . SER A 1 285 ? -17.237 0.235 22.101 1.00 75.88 285 SER A CA 1
ATOM 2216 C C . SER A 1 285 ? -17.720 0.212 23.549 1.00 75.88 285 SER A C 1
ATOM 2218 O O . SER A 1 285 ? -17.654 1.226 24.236 1.00 75.88 285 SER A O 1
ATOM 2220 N N . ASP A 1 286 ? -18.087 -0.961 24.061 1.00 75.88 286 ASP A N 1
ATOM 2221 C CA . ASP A 1 286 ? -18.478 -1.134 25.454 1.00 75.88 286 ASP A CA 1
ATOM 2222 C C . ASP A 1 286 ? -17.336 -0.841 26.430 1.00 75.88 286 ASP A C 1
ATOM 2224 O O . ASP A 1 286 ? -17.543 -0.106 27.394 1.00 75.88 286 ASP A O 1
ATOM 2228 N N . LYS A 1 287 ? -16.128 -1.360 26.180 1.00 77.12 287 LYS A N 1
ATOM 2229 C CA . LYS A 1 287 ? -14.938 -1.103 27.014 1.00 77.12 287 LYS A CA 1
ATOM 2230 C C . LYS A 1 287 ? -14.622 0.398 27.092 1.00 77.12 287 LYS A C 1
ATOM 2232 O O . LYS A 1 287 ? -14.464 0.937 28.187 1.00 77.12 287 LYS A O 1
ATOM 2237 N N . VAL A 1 288 ? -14.614 1.090 25.953 1.00 79.12 288 VAL A N 1
ATOM 2238 C CA . VAL A 1 288 ? -14.303 2.526 25.848 1.00 79.12 288 VAL A CA 1
ATOM 2239 C C . VAL A 1 288 ? -15.430 3.398 26.416 1.00 79.12 288 VAL A C 1
ATOM 2241 O O . VAL A 1 288 ? -15.167 4.395 27.087 1.00 79.12 288 VAL A O 1
ATOM 2244 N N . LEU A 1 289 ? -16.699 3.039 26.194 1.00 71.81 289 LEU A N 1
ATOM 2245 C CA . LEU A 1 289 ? -17.848 3.816 26.675 1.00 71.81 289 LEU A CA 1
ATOM 2246 C C . LEU A 1 289 ? -18.151 3.583 28.164 1.00 71.81 289 LEU A C 1
ATOM 2248 O O . LEU A 1 289 ? -18.624 4.507 28.829 1.00 71.81 289 LEU A O 1
ATOM 2252 N N . LYS A 1 290 ? -17.876 2.387 28.702 1.00 67.38 290 LYS A N 1
ATOM 2253 C CA . LYS A 1 290 ? -18.123 2.029 30.114 1.00 67.38 290 LYS A CA 1
ATOM 2254 C C . LYS A 1 290 ? -16.939 2.349 31.037 1.00 67.38 290 LYS A C 1
ATOM 2256 O O . LYS A 1 290 ? -17.141 2.425 32.247 1.00 67.38 290 LYS A O 1
ATOM 2261 N N . GLY A 1 291 ? -15.754 2.646 30.496 1.00 53.69 291 GLY A N 1
ATOM 2262 C CA . GLY A 1 291 ? -14.524 2.991 31.231 1.00 53.69 291 GLY A CA 1
ATOM 2263 C C . GLY A 1 291 ? -14.554 4.262 32.100 1.00 53.69 291 GLY A C 1
ATOM 2264 O O . GLY A 1 291 ? -13.514 4.685 32.586 1.00 53.69 291 GLY A O 1
ATOM 2265 N N . LYS A 1 292 ? -15.723 4.876 32.338 1.00 43.22 292 LYS A N 1
ATOM 2266 C CA . LYS A 1 292 ? -15.904 6.014 33.264 1.00 43.22 292 LYS A CA 1
ATOM 2267 C C . LYS A 1 292 ? -16.516 5.647 34.624 1.00 43.22 292 LYS A C 1
ATOM 2269 O O . LYS A 1 292 ? -16.925 6.539 35.362 1.00 43.22 292 LYS A O 1
ATOM 2274 N N . LYS A 1 293 ? -16.595 4.362 34.983 1.00 36.41 293 LYS A N 1
ATOM 2275 C CA . LYS A 1 293 ? -17.018 3.936 36.328 1.00 36.41 293 LYS A CA 1
ATOM 2276 C C . LYS A 1 293 ? -15.988 3.002 36.952 1.00 36.41 293 LYS A C 1
ATOM 2278 O O . LYS A 1 293 ? -16.103 1.788 36.831 1.00 36.41 293 LYS A O 1
ATOM 2283 N N . GLY A 1 294 ? -15.002 3.574 37.637 1.00 35.50 294 GLY A N 1
ATOM 2284 C CA . GLY A 1 294 ? -14.019 2.782 38.371 1.00 35.50 294 GLY A CA 1
ATOM 2285 C C . GLY A 1 294 ? -12.964 3.603 39.103 1.00 35.50 294 GLY A C 1
ATOM 2286 O O . GLY A 1 294 ? -11.815 3.534 38.703 1.00 35.50 294 GLY A O 1
ATOM 2287 N N . LYS A 1 295 ? -13.404 4.272 40.181 1.00 30.95 295 LYS A N 1
ATOM 2288 C CA . LYS A 1 295 ? -12.640 4.905 41.279 1.00 30.95 295 LYS A CA 1
ATOM 2289 C C . LYS A 1 295 ? -11.761 6.109 40.945 1.00 30.95 295 LYS A C 1
ATOM 2291 O O . LYS A 1 295 ? -10.742 5.951 40.251 1.00 30.95 295 LYS A O 1
#

InterPro domains:
  IPR008907 Tubulin polymerization-promoting protein [PF05517] (29-76)
  IPR008907 Tubulin polymerization-promoting protein [PTHR12932] (24-128)
  IPR011992 EF-hand domain pair [SSF47473] (27-80)
  IPR011992 EF-hand domain pair [SSF47473] (169-255)